Protein AF-A0A1R2BPQ6-F1 (afdb_monomer)

Radius of gyration: 23.02 Å; Cα contacts (8 Å, |Δi|>4): 440; chains: 1; bounding box: 64×43×79 Å

Nearest PDB structures (foldseek):
  7pjh-assembly1_A  TM=8.885E-01  e=4.397E-24  Homo sapiens
  7fju-assembly1_B  TM=7.603E-01  e=2.327E-13  Saccharomyces cerevisiae S288C
  3sbs-assembly1_A  TM=7.171E-01  e=1.074E-13  Saccharomyces cerevisiae S288C
  4i43-assembly1_A  TM=7.001E-01  e=9.786E-13  Saccharomyces cerevisiae S288C

Organism: NCBI:txid5963

Mean predicted aligned error: 7.79 Å

pLDDT: mean 85.91, std 14.71, range [28.2, 98.62]

Foldseek 3Di:
DPPLFAEWEFEAPDDAQKWKDKQPDIDRADPLAGEETSDHFAKIKIWIQDPLGIKIFIDGGDGPYYFYWYQDPVVRDTDGDDPVVVVVCVVVVVVNVVRHHYDDPVSVVLRCLLAVLQDPVLCVQFAFPVRMQAAPSVVVVVVVPDDDDDPPPDRGTRDQDQDQFDDDPPDDPVRRVVCNQALQVSLVVSCVPPHPDLSSLLNLLSVLLSCCPVNVHVVSVVRNLSSLLSVLRHLVCCVPVVVSVLVVLSNVQSSLLPDDLCCLAPPPRHCPRVVVSLLSSLVSLCDPPGDPSSVVSSVVSVVSCCVSNVHDPVNSDPPVPPDDDDDDD

Solvent-accessible surface area (backbone atoms only — not comparable to full-atom values): 18692 Å² total; per-residue (Å²): 134,90,84,69,66,30,20,32,41,40,45,39,78,66,68,67,86,34,42,40,31,50,67,78,45,78,41,75,49,58,88,70,53,31,38,42,29,48,31,73,69,38,81,46,39,42,33,36,52,49,98,61,39,34,36,24,30,74,50,77,48,50,76,67,40,75,49,58,31,36,48,37,84,88,79,70,44,74,39,78,64,56,73,70,64,49,51,55,52,62,76,49,42,78,79,44,56,86,36,36,46,75,54,58,71,72,44,50,62,58,46,47,57,52,40,76,46,50,40,74,68,50,46,66,60,30,52,16,97,79,48,44,44,56,12,55,55,53,56,58,53,64,74,70,58,76,88,88,86,73,90,70,79,72,62,54,69,53,73,80,84,75,76,93,65,56,83,63,94,89,63,51,72,68,55,39,52,54,46,53,66,36,28,35,65,49,52,53,49,50,32,76,75,74,38,97,43,69,56,51,53,48,7,51,40,28,50,19,43,48,37,19,74,76,24,52,17,61,69,26,41,54,50,24,50,52,52,51,50,44,65,32,34,17,57,67,35,49,75,73,42,43,72,55,48,57,59,43,52,59,44,51,44,44,50,62,73,66,54,54,64,65,60,53,67,32,74,87,80,28,45,65,61,58,50,47,31,51,35,50,31,48,60,58,41,66,42,86,87,55,58,69,69,46,40,60,50,37,55,53,42,49,57,48,50,34,62,76,62,73,46,56,79,72,74,56,53,71,70,86,79,54,80,82,82,78,82,82,132

Sequence (329 aa):
MVENRGFTLLLLEFPPKQELGLDNLSLNPGELFKGIKNIPQGLHFLYTSLRLGKTGRFFYTKEHSIIIMKWDTTIETFIYIDQEEESLYKNSIEEFLPLMVEYPNESWALWKELTDYITPKILFKLEPLSGMIPSASKEYDIQSQELESFNCNIPVIHYTPIPKRYFQQGMSAESITLYNYDKTAILRNTIGNGFDTFEELLGEMQFAFVSFLIGENPDSFEQWKNIFVLLCNCEQGVREEHQWFSKYIPVLYAQVKSLPKDLVVDPFLSSSFITSSLKSFISIIDDSSLNKTLQIRGEKLKKLVLKEFNISELDMIDDEEAPSIVYTD

Structure (mmCIF, N/CA/C/O backbone):
data_AF-A0A1R2BPQ6-F1
#
_entry.id   AF-A0A1R2BPQ6-F1
#
loop_
_atom_site.group_PDB
_atom_site.id
_atom_site.type_symbol
_atom_site.label_atom_id
_atom_site.label_alt_id
_atom_site.label_comp_id
_atom_site.label_asym_id
_atom_site.label_entity_id
_atom_site.label_seq_id
_atom_site.pdbx_PDB_ins_code
_atom_site.Cartn_x
_atom_site.Cartn_y
_atom_site.Cartn_z
_atom_site.occupancy
_atom_site.B_iso_or_equiv
_atom_site.auth_seq_id
_atom_site.auth_comp_id
_atom_site.auth_asym_id
_atom_site.auth_atom_id
_atom_site.pdbx_PDB_model_num
ATOM 1 N N . MET A 1 1 ? -29.347 -17.312 7.662 1.00 28.20 1 MET A N 1
ATOM 2 C CA . MET A 1 1 ? -28.378 -17.373 8.773 1.00 28.20 1 MET A CA 1
ATOM 3 C C . MET A 1 1 ? -27.087 -16.788 8.237 1.00 28.20 1 MET A C 1
ATOM 5 O O . MET A 1 1 ? -26.480 -17.421 7.387 1.00 28.20 1 MET A O 1
ATOM 9 N N . VAL A 1 2 ? -26.764 -15.540 8.578 1.00 33.31 2 VAL A N 1
ATOM 10 C CA . VAL A 1 2 ? -25.529 -14.890 8.110 1.00 33.31 2 VAL A CA 1
ATOM 11 C C . VAL A 1 2 ? -24.472 -15.132 9.182 1.00 33.31 2 VAL A C 1
ATOM 13 O O . VAL A 1 2 ? -24.265 -14.308 10.063 1.00 33.31 2 VAL A O 1
ATOM 16 N N . GLU A 1 3 ? -23.871 -16.320 9.166 1.00 40.72 3 GLU A N 1
ATOM 17 C CA . GLU A 1 3 ? -22.634 -16.580 9.902 1.00 40.72 3 GLU A CA 1
ATOM 18 C C . GLU A 1 3 ? -21.472 -16.222 8.984 1.00 40.72 3 GLU A C 1
ATOM 20 O O . GLU A 1 3 ? -20.961 -17.054 8.246 1.00 40.72 3 GLU A O 1
ATOM 25 N N . ASN A 1 4 ? -21.091 -14.950 9.003 1.00 43.91 4 ASN A N 1
ATOM 26 C CA . ASN A 1 4 ? -19.768 -14.532 8.564 1.00 43.91 4 ASN A CA 1
ATOM 27 C C . ASN A 1 4 ? -19.195 -13.695 9.706 1.00 43.91 4 ASN A C 1
ATOM 29 O O . ASN A 1 4 ? -19.253 -12.467 9.698 1.00 43.91 4 ASN A O 1
ATOM 33 N N . ARG A 1 5 ? -18.762 -14.382 10.771 1.00 62.75 5 ARG A N 1
ATOM 34 C CA . ARG A 1 5 ? -18.179 -13.749 11.958 1.00 62.75 5 ARG A CA 1
ATOM 35 C C . ARG A 1 5 ? -16.740 -13.364 11.633 1.00 62.75 5 ARG A C 1
ATOM 37 O O . ARG A 1 5 ? -15.793 -14.052 12.010 1.00 62.75 5 ARG A O 1
ATOM 44 N N . GLY A 1 6 ? -16.601 -12.282 10.873 1.00 75.56 6 GLY A N 1
ATOM 45 C CA . GLY A 1 6 ? -15.314 -11.633 10.678 1.00 75.56 6 GLY A CA 1
ATOM 46 C C . GLY A 1 6 ? -14.687 -11.231 12.016 1.00 75.56 6 GLY A C 1
ATOM 47 O O . GLY A 1 6 ? -15.285 -11.322 13.090 1.00 75.56 6 GLY A O 1
ATOM 48 N N . PHE A 1 7 ? -13.455 -10.771 11.938 1.00 87.81 7 PHE A N 1
ATOM 49 C CA . PHE A 1 7 ? -12.710 -10.218 13.050 1.00 87.81 7 PHE A CA 1
ATOM 50 C C . PHE A 1 7 ? -13.440 -9.009 13.690 1.00 87.81 7 PHE A C 1
ATOM 52 O O . PHE A 1 7 ? -14.149 -8.256 13.012 1.00 87.81 7 PHE A O 1
ATOM 59 N N . THR A 1 8 ? -13.285 -8.830 15.008 1.00 93.19 8 THR A N 1
ATOM 60 C CA . THR A 1 8 ? -13.827 -7.681 15.759 1.00 93.19 8 THR A CA 1
ATOM 61 C C . THR A 1 8 ? -12.706 -6.868 16.401 1.00 93.19 8 THR A C 1
ATOM 63 O O . THR A 1 8 ? -11.905 -7.401 17.172 1.00 93.19 8 THR A O 1
ATOM 66 N N . LEU A 1 9 ? -12.686 -5.567 16.114 1.00 95.00 9 LEU A N 1
ATOM 67 C CA . LEU A 1 9 ? -11.772 -4.585 16.685 1.00 95.00 9 LEU A CA 1
ATOM 68 C C . LEU A 1 9 ? -12.508 -3.752 17.736 1.00 95.00 9 LEU A C 1
ATOM 70 O O . LEU A 1 9 ? -13.334 -2.908 17.387 1.00 95.00 9 LEU A O 1
ATOM 74 N N . LEU A 1 10 ? -12.196 -3.977 19.011 1.00 95.75 10 LEU A N 1
ATOM 75 C CA . LEU A 1 10 ? -12.692 -3.178 20.133 1.00 95.75 10 LEU A CA 1
ATOM 76 C C . LEU A 1 10 ? -11.685 -2.063 20.438 1.00 95.75 10 LEU A C 1
ATOM 78 O O . LEU A 1 10 ? -10.514 -2.333 20.708 1.00 95.75 10 LEU A O 1
ATOM 82 N N . LEU A 1 11 ? -12.153 -0.817 20.394 1.00 96.06 11 LEU A N 1
ATOM 83 C CA . LEU A 1 11 ? -11.340 0.378 20.609 1.00 96.06 11 LEU A CA 1
ATOM 84 C C . LEU A 1 11 ? -11.778 1.064 21.902 1.00 96.06 11 LEU A C 1
ATOM 86 O O . LEU A 1 11 ? -12.883 1.603 22.003 1.00 96.06 11 LEU A O 1
ATOM 90 N N . LEU A 1 12 ? -10.909 1.015 22.906 1.00 94.94 12 LEU A N 1
ATOM 91 C CA . LEU A 1 12 ? -11.154 1.556 24.235 1.00 94.94 12 LEU A CA 1
ATOM 92 C C . LEU A 1 12 ? -10.616 2.981 24.341 1.00 94.94 12 LEU A C 1
ATOM 94 O O . LEU A 1 12 ? -9.529 3.281 23.853 1.00 94.94 12 LEU A O 1
ATOM 98 N N . GLU A 1 13 ? -11.380 3.834 25.022 1.00 93.31 13 GLU A N 1
ATOM 99 C CA . GLU A 1 13 ? -10.974 5.197 25.400 1.00 93.31 13 GLU A CA 1
ATOM 100 C C . GLU A 1 13 ? -10.576 6.105 24.220 1.00 93.31 13 GLU A C 1
ATOM 102 O O . GLU A 1 13 ? -9.880 7.100 24.408 1.00 93.31 13 GLU A O 1
ATOM 107 N N . PHE A 1 14 ? -11.057 5.806 23.005 1.00 92.06 14 PHE A N 1
ATOM 108 C CA . PHE A 1 14 ? -10.815 6.669 21.852 1.00 92.06 14 PHE A CA 1
ATOM 109 C C . PHE A 1 14 ? -11.451 8.055 22.071 1.00 92.06 14 PHE A C 1
ATOM 111 O O . PHE A 1 14 ? -12.647 8.139 22.379 1.00 92.06 14 PHE A O 1
ATOM 118 N N . PRO A 1 15 ? -10.682 9.148 21.936 1.00 88.56 15 PRO A N 1
ATOM 119 C CA . PRO A 1 15 ? -11.174 10.499 22.171 1.00 88.56 15 PRO A CA 1
ATOM 120 C C . PRO A 1 15 ? -12.279 10.904 21.178 1.00 88.56 15 PRO A C 1
ATOM 122 O O . PRO A 1 15 ? -12.200 10.604 19.985 1.00 88.56 15 PRO A O 1
ATOM 125 N N . PRO A 1 16 ? -13.304 11.648 21.634 1.00 83.38 16 PRO A N 1
ATOM 126 C CA . PRO A 1 16 ? -14.367 12.122 20.758 1.00 83.38 16 PRO A CA 1
ATOM 127 C C . PRO A 1 16 ? -13.860 13.199 19.789 1.00 83.38 16 PRO A C 1
ATOM 129 O O . PRO A 1 16 ? -12.909 13.926 20.082 1.00 83.38 16 PRO A O 1
ATOM 132 N N . LYS A 1 17 ? -14.578 13.374 18.669 1.00 82.56 17 LYS A N 1
ATOM 133 C CA . LYS A 1 17 ? -14.302 14.395 17.633 1.00 82.56 17 LYS A CA 1
ATOM 134 C C . LYS A 1 17 ? -12.953 14.229 16.919 1.00 82.56 17 LYS A C 1
ATOM 136 O O . LYS A 1 17 ? -12.426 15.206 16.392 1.00 82.56 17 LYS A O 1
ATOM 141 N N . GLN A 1 18 ? -12.408 13.019 16.908 1.00 87.81 18 GLN A N 1
ATOM 142 C CA . GLN A 1 18 ? -11.272 12.653 16.070 1.00 87.81 18 GLN A CA 1
ATOM 143 C C . GLN A 1 18 ? -11.741 11.743 14.939 1.00 87.81 18 GLN A C 1
ATOM 145 O O . GLN A 1 18 ? -12.667 10.952 15.123 1.00 87.81 18 GLN A O 1
ATOM 150 N N . GLU A 1 19 ? -11.119 11.874 13.771 1.00 92.69 19 GLU A N 1
ATOM 151 C CA . GLU A 1 19 ? -11.348 10.939 12.675 1.00 92.69 19 GLU A CA 1
ATOM 152 C C . GLU A 1 19 ? -10.695 9.605 13.030 1.00 92.69 19 GLU A C 1
ATOM 154 O O . GLU A 1 19 ? -9.536 9.568 13.434 1.00 92.69 19 GLU A O 1
ATOM 159 N N . LEU A 1 20 ? -11.425 8.514 12.842 1.00 94.69 20 LEU A N 1
ATOM 160 C CA . LEU A 1 20 ? -10.900 7.162 12.938 1.00 94.69 20 LEU A CA 1
ATOM 161 C C . LEU A 1 20 ? -11.070 6.495 11.585 1.00 94.69 20 LEU A C 1
ATOM 163 O O . LEU A 1 20 ? -12.172 6.494 11.041 1.00 94.69 20 LEU A O 1
ATOM 167 N N . GLY A 1 21 ? -10.022 5.863 11.084 1.00 95.12 21 GLY A N 1
ATOM 168 C CA . GLY A 1 21 ? -10.109 5.104 9.855 1.00 95.12 21 GLY A CA 1
ATOM 169 C C . GLY A 1 21 ? -9.567 3.692 9.963 1.00 95.12 21 GLY A C 1
ATOM 170 O O . GLY A 1 21 ? -8.687 3.394 10.767 1.00 95.12 21 GLY A O 1
ATOM 171 N N . LEU A 1 22 ? -10.133 2.817 9.144 1.00 95.50 22 LEU A N 1
ATOM 172 C CA . LEU A 1 22 ? -9.691 1.446 8.950 1.00 95.50 22 LEU A CA 1
ATOM 173 C C . LEU A 1 22 ? -9.724 1.150 7.451 1.00 95.50 22 LEU A C 1
ATOM 175 O O . LEU A 1 22 ? -10.796 1.083 6.851 1.00 95.50 22 LEU A O 1
ATOM 179 N N . ASP A 1 23 ? -8.558 0.961 6.845 1.00 95.56 23 ASP A N 1
ATOM 180 C CA . ASP A 1 23 ? -8.402 0.785 5.399 1.00 95.56 23 ASP A CA 1
ATOM 181 C C . ASP A 1 23 ? -8.991 1.978 4.619 1.00 95.56 23 ASP A C 1
ATOM 183 O O . ASP A 1 23 ? -8.563 3.112 4.789 1.00 95.56 23 ASP A O 1
ATOM 18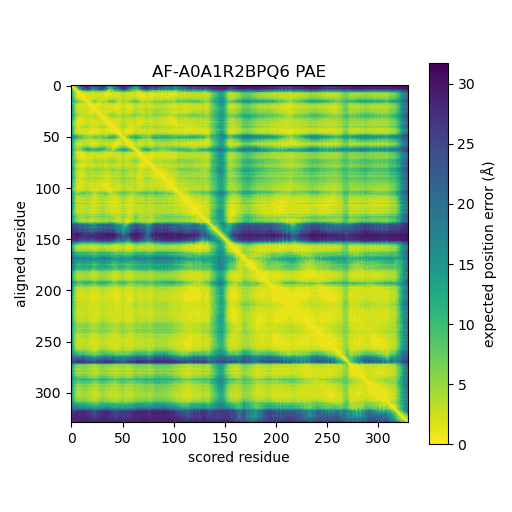7 N N . ASN A 1 24 ? -10.002 1.739 3.777 1.00 91.19 24 ASN A N 1
ATOM 188 C CA . ASN A 1 24 ? -10.727 2.774 3.036 1.00 91.19 24 ASN A CA 1
ATOM 189 C C . ASN A 1 24 ? -11.935 3.343 3.811 1.00 91.19 24 ASN A C 1
ATOM 191 O O . ASN A 1 24 ? -12.651 4.199 3.293 1.00 91.19 24 ASN A O 1
ATOM 195 N N . LEU A 1 25 ? -12.232 2.831 5.011 1.00 92.81 25 LEU A N 1
ATOM 196 C CA . LEU A 1 25 ? -13.315 3.330 5.856 1.00 92.81 25 LEU A CA 1
ATOM 197 C C . LEU A 1 25 ? -12.806 4.504 6.695 1.00 92.81 25 LEU A C 1
ATOM 199 O O . LEU A 1 25 ? -11.886 4.326 7.481 1.00 92.81 25 LEU A O 1
ATOM 203 N N . SER A 1 26 ? -13.458 5.661 6.590 1.00 93.25 26 SER A N 1
ATOM 204 C CA . SER A 1 26 ? -13.250 6.813 7.474 1.00 93.25 26 SER A CA 1
ATOM 205 C C . SER A 1 26 ? -14.526 7.095 8.267 1.00 93.25 26 SER A C 1
ATOM 207 O O . SER A 1 26 ? -15.634 7.096 7.722 1.00 93.25 26 SER A O 1
ATOM 209 N N . LEU A 1 27 ? -14.374 7.289 9.574 1.00 93.38 27 LEU A N 1
ATOM 210 C CA . LEU A 1 27 ? -15.439 7.500 10.543 1.00 93.38 27 LEU A CA 1
ATOM 211 C C . LEU A 1 27 ? -15.159 8.761 11.361 1.00 93.38 27 LEU A C 1
ATOM 213 O O . LEU A 1 27 ? -14.016 9.092 11.662 1.00 93.38 27 LEU A O 1
ATOM 217 N N . ASN A 1 28 ? -16.234 9.407 11.815 1.00 92.12 28 ASN A N 1
ATOM 218 C CA . ASN A 1 28 ? -16.201 10.410 12.880 1.00 92.12 28 ASN A CA 1
ATOM 219 C C . ASN A 1 28 ? -16.971 9.844 14.081 1.00 92.12 28 ASN A C 1
ATOM 221 O O . ASN A 1 28 ? -18.185 10.059 14.179 1.00 92.12 28 ASN A O 1
ATOM 225 N N . PRO A 1 29 ? -16.321 9.043 14.946 1.00 90.19 29 PRO A N 1
ATOM 226 C CA . PRO A 1 29 ? -17.007 8.319 16.003 1.00 90.19 29 PRO A CA 1
ATOM 227 C C . PRO A 1 29 ? -17.696 9.244 17.012 1.00 90.19 29 PRO A C 1
ATOM 229 O O . PRO A 1 29 ? -17.136 10.247 17.458 1.00 90.19 29 PRO A O 1
ATOM 232 N N . GLY A 1 30 ? -18.922 8.879 17.396 1.00 88.94 30 GLY A N 1
ATOM 233 C CA . GLY A 1 30 ? -19.620 9.488 18.530 1.00 88.94 30 GLY A CA 1
ATOM 234 C C . GLY A 1 30 ? -19.151 8.914 19.872 1.00 88.94 30 GLY A C 1
ATOM 235 O O . GLY A 1 30 ? -18.461 7.903 19.916 1.00 88.94 30 GLY A O 1
ATOM 236 N N . GLU A 1 31 ? -19.587 9.511 20.983 1.00 89.38 31 GLU A N 1
ATOM 237 C CA . GLU A 1 31 ? -19.151 9.136 22.346 1.00 89.38 31 GLU A CA 1
ATOM 238 C C . GLU A 1 31 ? -19.455 7.678 22.733 1.00 89.38 31 GLU A C 1
ATOM 240 O O . GLU A 1 31 ? -18.777 7.093 23.575 1.00 89.38 31 GLU A O 1
ATOM 245 N N . LEU A 1 32 ? -20.480 7.084 22.116 1.00 91.81 32 LEU A N 1
ATOM 246 C CA . LEU A 1 32 ? -20.893 5.706 22.378 1.00 91.81 32 LEU A CA 1
ATOM 247 C C . LEU A 1 32 ? -20.167 4.675 21.511 1.00 91.81 32 LEU A C 1
ATOM 249 O O . LEU A 1 32 ? -20.357 3.486 21.735 1.00 91.81 32 LEU A O 1
ATOM 253 N N . PHE A 1 33 ? -19.370 5.094 20.527 1.00 93.81 33 PHE A N 1
ATOM 254 C CA . PHE A 1 33 ? -18.685 4.175 19.624 1.00 93.81 33 PHE A CA 1
ATOM 255 C C . PHE A 1 33 ? -17.669 3.302 20.370 1.00 93.81 33 PHE A C 1
ATOM 257 O O . PHE A 1 33 ? -16.923 3.787 21.222 1.00 93.81 33 PHE A O 1
ATOM 264 N N . LYS A 1 34 ? -17.631 2.010 20.027 1.00 95.00 34 LYS A N 1
ATOM 265 C CA . LYS A 1 34 ? -16.722 1.028 20.643 1.00 95.00 34 LYS A CA 1
ATOM 266 C C . LYS A 1 34 ? -15.871 0.239 19.655 1.00 95.00 34 LYS A C 1
ATOM 268 O O . LYS A 1 34 ? -15.060 -0.567 20.090 1.00 95.00 34 LYS A O 1
ATOM 273 N N . GLY A 1 35 ? -15.999 0.461 18.350 1.00 95.31 35 GLY A N 1
ATOM 274 C CA . GLY A 1 35 ? -15.122 -0.188 17.378 1.00 95.31 35 GLY A CA 1
ATOM 275 C C . GLY A 1 35 ? -15.823 -0.688 16.125 1.00 95.31 35 GLY A C 1
ATOM 276 O O . GLY A 1 35 ? -16.900 -0.214 15.757 1.00 95.31 35 GLY A O 1
ATOM 277 N N . ILE A 1 36 ? -15.180 -1.640 15.454 1.00 95.38 36 ILE A N 1
ATOM 278 C CA . ILE A 1 36 ? -15.571 -2.125 14.129 1.00 95.38 36 ILE A CA 1
ATOM 279 C C . ILE A 1 36 ? -15.660 -3.654 14.168 1.00 95.38 36 ILE A C 1
ATOM 281 O O . ILE A 1 36 ? -14.774 -4.322 14.699 1.00 95.38 36 ILE A O 1
ATOM 285 N N . LYS A 1 37 ? -16.729 -4.218 13.604 1.00 93.75 37 LYS A N 1
ATOM 286 C CA . LYS A 1 37 ? -16.999 -5.665 13.587 1.00 93.75 37 LYS A CA 1
ATOM 287 C C . LYS A 1 37 ? -17.158 -6.205 12.170 1.00 93.75 37 LYS A C 1
ATOM 289 O O . LYS A 1 37 ? -17.374 -5.445 11.226 1.00 93.75 37 LYS A O 1
ATOM 294 N N . ASN A 1 38 ? -17.111 -7.532 12.052 1.00 91.19 38 ASN A N 1
ATOM 295 C CA . ASN A 1 38 ? -17.215 -8.269 10.788 1.00 91.19 38 ASN A CA 1
ATOM 296 C C . ASN A 1 38 ? -16.114 -7.896 9.781 1.00 91.19 38 ASN A C 1
ATOM 298 O O . ASN A 1 38 ? -16.332 -7.908 8.572 1.00 91.19 38 ASN A O 1
ATOM 302 N N . ILE A 1 39 ? -14.925 -7.567 10.283 1.00 92.31 39 ILE A N 1
ATOM 303 C CA . ILE A 1 39 ? -13.767 -7.222 9.463 1.00 92.31 39 ILE A CA 1
ATOM 304 C C . ILE A 1 39 ? -13.233 -8.514 8.814 1.00 92.31 39 ILE A C 1
ATOM 306 O O . ILE A 1 39 ? -13.089 -9.528 9.506 1.00 92.31 39 ILE A O 1
ATOM 310 N N . PRO A 1 40 ? -12.955 -8.533 7.503 1.00 91.62 40 PRO A N 1
ATOM 311 C CA . PRO A 1 40 ? -12.385 -9.705 6.840 1.00 91.62 40 PRO A CA 1
ATOM 312 C C . PRO A 1 40 ? -11.039 -10.147 7.430 1.00 91.62 40 PRO A C 1
ATOM 314 O O . PRO A 1 40 ? -10.370 -9.407 8.143 1.00 91.62 40 PRO A O 1
ATOM 317 N N . GLN A 1 41 ? -10.632 -11.382 7.143 1.00 90.31 41 GLN A N 1
ATOM 318 C CA . GLN A 1 41 ? -9.299 -11.850 7.512 1.00 90.31 41 GLN A CA 1
ATOM 319 C C . GLN A 1 41 ? -8.244 -11.244 6.576 1.00 90.31 41 GLN A C 1
ATOM 321 O O . GLN A 1 41 ? -8.351 -11.387 5.357 1.00 90.31 41 GLN A O 1
ATOM 326 N N . GLY A 1 42 ? -7.174 -10.681 7.137 1.00 91.31 42 GLY A N 1
ATOM 327 C CA . GLY A 1 42 ? -6.012 -10.234 6.378 1.00 91.31 42 GLY A CA 1
ATOM 328 C C . GLY A 1 42 ? -5.249 -9.103 7.051 1.00 91.31 42 GLY A C 1
ATOM 329 O O . GLY A 1 42 ? -5.317 -8.915 8.264 1.00 91.31 42 GLY A O 1
ATOM 330 N N . LEU A 1 43 ? -4.478 -8.379 6.248 1.00 94.94 43 LEU A N 1
ATOM 331 C CA . LEU A 1 43 ? -3.834 -7.141 6.662 1.00 94.94 43 LEU A CA 1
ATOM 332 C C . LEU A 1 43 ? -4.871 -6.018 6.707 1.00 94.94 43 LEU A C 1
ATOM 334 O O . LEU A 1 43 ? -5.681 -5.914 5.791 1.00 94.94 43 LEU A O 1
ATOM 338 N N . HIS A 1 44 ? -4.786 -5.150 7.708 1.00 95.62 44 HIS A N 1
ATOM 339 C CA . HIS A 1 44 ? -5.558 -3.914 7.795 1.00 95.62 44 HIS A CA 1
ATOM 340 C C . HIS A 1 44 ? -4.679 -2.753 8.255 1.00 95.62 44 HIS A C 1
ATOM 342 O O . HIS A 1 44 ? -3.636 -2.970 8.881 1.00 95.62 44 HIS A O 1
ATOM 348 N N . PHE A 1 45 ? -5.110 -1.527 7.964 1.00 96.06 45 PHE A N 1
ATOM 349 C CA . PHE A 1 45 ? -4.445 -0.299 8.390 1.00 96.06 45 PHE A CA 1
ATOM 350 C C . PHE A 1 45 ? -5.397 0.567 9.216 1.00 96.06 45 PHE A C 1
ATOM 352 O O . PHE A 1 45 ? -6.341 1.151 8.687 1.00 96.06 45 PHE A O 1
ATOM 359 N N . LEU A 1 46 ? -5.153 0.633 10.525 1.00 95.44 46 LEU A N 1
ATOM 360 C CA . LEU A 1 46 ? -5.877 1.500 11.456 1.00 95.44 46 LEU A CA 1
ATOM 361 C C . LEU A 1 46 ? -5.172 2.850 11.504 1.00 95.44 46 LEU A C 1
ATOM 363 O O . LEU A 1 46 ? -3.966 2.892 11.736 1.00 95.44 46 LEU A O 1
ATOM 367 N N . TYR A 1 47 ? -5.910 3.941 11.341 1.00 94.31 47 TYR A N 1
ATOM 368 C CA . TYR A 1 47 ? -5.356 5.287 11.413 1.00 94.31 47 TYR A CA 1
ATOM 369 C C . TYR A 1 47 ? -6.292 6.262 12.122 1.00 94.31 47 TYR A C 1
ATOM 371 O O . TYR A 1 47 ? -7.483 6.011 12.301 1.00 94.31 47 TYR A O 1
ATOM 379 N N . THR A 1 48 ? -5.733 7.386 12.551 1.00 92.75 48 THR A N 1
ATOM 380 C CA . THR A 1 48 ? -6.469 8.500 13.151 1.00 92.75 48 THR A CA 1
ATOM 381 C C . THR A 1 48 ? -5.860 9.820 12.704 1.00 92.75 48 THR A C 1
ATOM 383 O O . THR A 1 48 ? -4.638 9.926 12.548 1.00 92.75 48 THR A O 1
ATOM 386 N N . SER A 1 49 ? -6.715 10.819 12.493 1.00 88.12 49 SER A N 1
ATOM 387 C CA . SER A 1 49 ? -6.298 12.188 12.187 1.00 88.12 49 SER A CA 1
ATOM 388 C C . SER A 1 49 ? -6.283 13.007 13.472 1.00 88.12 49 SER A C 1
ATOM 390 O O . SER A 1 49 ? -7.328 13.326 14.045 1.00 88.12 49 SER A O 1
ATOM 392 N N . LEU A 1 50 ? -5.080 13.353 13.926 1.00 77.69 50 LEU A N 1
ATOM 393 C CA . LEU A 1 50 ? -4.843 14.179 15.106 1.00 77.69 50 LEU A CA 1
ATOM 394 C C . LEU A 1 50 ? -4.583 15.630 14.700 1.00 77.69 50 LEU A C 1
ATOM 396 O O . LEU A 1 50 ? -4.436 15.959 13.523 1.00 77.69 50 LEU A O 1
ATOM 400 N N . ARG A 1 51 ? -4.480 16.521 15.693 1.00 70.50 51 ARG A N 1
ATOM 401 C CA . ARG A 1 51 ? -4.174 17.943 15.448 1.00 70.50 51 ARG A CA 1
ATOM 402 C C . ARG A 1 51 ? -2.860 18.145 14.695 1.00 70.50 51 ARG A C 1
ATOM 404 O O . ARG A 1 51 ? -2.773 19.061 13.889 1.00 70.50 51 ARG A O 1
ATOM 411 N N . LEU A 1 52 ? -1.869 17.303 14.979 1.00 68.94 52 LEU A N 1
ATOM 412 C CA . LEU A 1 52 ? -0.520 17.384 14.415 1.00 68.94 52 LEU A CA 1
ATOM 413 C C . LEU A 1 52 ? -0.332 16.465 13.200 1.00 68.94 52 LEU A C 1
ATOM 415 O O . LEU A 1 52 ? 0.797 16.216 12.791 1.00 68.94 52 LEU A O 1
ATOM 419 N N . GLY A 1 53 ? -1.418 15.938 12.630 1.00 79.94 53 GLY A N 1
ATOM 420 C CA . GLY A 1 53 ? -1.408 15.062 11.459 1.00 79.94 53 GLY A CA 1
ATOM 421 C C . GLY A 1 53 ? -1.891 13.645 11.733 1.00 79.94 53 GLY A C 1
ATOM 422 O O . GLY A 1 53 ? -2.377 13.321 12.819 1.00 79.94 53 GLY A O 1
ATOM 423 N N . LYS A 1 54 ? -1.780 12.794 10.715 1.00 87.31 54 LYS A N 1
ATOM 424 C CA . LYS A 1 54 ? -2.232 11.408 10.781 1.00 87.31 54 LYS A CA 1
ATOM 425 C C . LYS A 1 54 ? -1.204 10.514 11.456 1.00 87.31 54 LYS A C 1
ATOM 427 O O . LYS A 1 54 ? 0.006 10.719 11.394 1.00 87.31 54 LYS A O 1
ATOM 432 N N . THR A 1 55 ? -1.708 9.486 12.116 1.00 88.44 55 THR A N 1
ATOM 433 C CA . THR A 1 55 ? -0.897 8.363 12.573 1.00 88.44 55 THR A CA 1
ATOM 434 C C . THR A 1 55 ? -1.645 7.081 12.288 1.00 88.44 55 THR A C 1
ATOM 436 O O . THR A 1 55 ? -2.865 7.026 12.448 1.00 88.44 55 THR A O 1
ATOM 439 N N . GLY A 1 56 ? -0.919 6.051 11.874 1.00 91.62 56 GLY A N 1
ATOM 440 C CA . GLY A 1 56 ? -1.507 4.756 11.587 1.00 91.62 56 GLY A CA 1
ATOM 441 C C . GLY A 1 56 ? -0.630 3.585 11.990 1.00 91.62 56 GLY A C 1
ATOM 442 O O . GLY A 1 56 ? 0.506 3.750 12.432 1.00 91.62 56 GLY A O 1
ATOM 443 N N . ARG A 1 57 ? -1.201 2.395 11.865 1.00 92.56 57 ARG A N 1
ATOM 444 C CA . ARG A 1 57 ? -0.586 1.112 12.182 1.00 92.56 57 ARG A CA 1
ATOM 445 C C . ARG A 1 57 ? -1.166 0.040 11.277 1.00 92.56 57 ARG A C 1
ATOM 447 O O . ARG A 1 57 ? -2.383 -0.043 11.101 1.00 92.56 57 ARG A O 1
ATOM 454 N N . PHE A 1 58 ? -0.300 -0.848 10.813 1.00 94.94 58 PHE A N 1
ATOM 455 C CA . PHE A 1 58 ? -0.726 -2.099 10.213 1.00 94.94 58 PHE A CA 1
ATOM 456 C C . PHE A 1 58 ? -0.932 -3.181 11.268 1.00 94.94 58 PHE A C 1
ATOM 458 O O . PHE A 1 58 ? -0.230 -3.254 12.272 1.00 94.94 58 PHE A O 1
ATOM 465 N N . PHE A 1 59 ? -1.889 -4.065 11.033 1.00 91.44 59 PHE A N 1
ATOM 466 C CA . PHE A 1 59 ? -2.046 -5.266 11.839 1.00 91.44 59 PHE A CA 1
ATOM 467 C C . PHE A 1 59 ? -2.684 -6.376 11.011 1.00 91.44 59 PHE A C 1
ATOM 469 O O . PHE A 1 59 ? -3.385 -6.125 10.031 1.00 91.44 59 PHE A O 1
ATOM 476 N N . TYR A 1 60 ? -2.422 -7.618 11.408 1.00 89.88 60 TYR A N 1
ATOM 477 C CA . TYR A 1 60 ? -3.016 -8.795 10.789 1.00 89.88 60 TYR A CA 1
ATOM 478 C C . TYR A 1 60 ? -4.143 -9.349 11.639 1.00 89.88 60 TYR A C 1
ATOM 480 O O . TYR A 1 60 ? -4.008 -9.521 12.851 1.00 89.88 60 TYR A O 1
ATOM 488 N N . THR A 1 61 ? -5.226 -9.715 10.972 1.00 85.19 61 THR A N 1
ATOM 489 C CA . THR A 1 61 ? -6.383 -10.357 11.576 1.00 85.19 61 THR A CA 1
ATOM 490 C C . THR A 1 61 ? -6.391 -11.840 11.221 1.00 85.19 61 THR A C 1
ATOM 492 O O . THR A 1 61 ? -5.947 -12.268 10.150 1.00 85.19 61 THR A O 1
ATOM 495 N N . LYS A 1 62 ? -6.869 -12.660 12.157 1.00 79.12 62 LYS A N 1
ATOM 496 C CA . LYS A 1 62 ? -7.195 -14.070 11.924 1.00 79.12 62 LYS A CA 1
ATOM 497 C C . LYS A 1 62 ? -8.714 -14.213 11.981 1.00 79.12 62 LYS A C 1
ATOM 499 O O . LYS A 1 62 ? -9.386 -13.397 12.610 1.00 79.12 62 LYS A O 1
ATOM 504 N N . GLU A 1 63 ? -9.268 -15.230 11.326 1.00 72.56 63 GLU A N 1
ATOM 505 C CA . GLU A 1 63 ? -10.708 -15.481 11.437 1.00 72.56 63 GLU A CA 1
ATOM 506 C C . GLU A 1 63 ? -11.120 -15.654 12.902 1.00 72.56 63 GLU A C 1
ATOM 508 O O . GLU A 1 63 ? -10.395 -16.260 13.695 1.00 72.56 63 GLU A O 1
ATOM 513 N N . HIS A 1 64 ? -12.299 -15.132 13.243 1.00 72.06 64 HIS A N 1
ATOM 514 C CA . HIS A 1 64 ? -12.907 -15.250 14.568 1.00 72.06 64 HIS A CA 1
ATOM 515 C C . HIS A 1 64 ? -12.082 -14.666 15.734 1.00 72.06 64 HIS A C 1
ATOM 517 O O . HIS A 1 64 ? -12.374 -14.972 16.891 1.00 72.06 64 HIS A O 1
ATOM 523 N N . SER A 1 65 ? -11.064 -13.828 15.482 1.00 84.12 65 SER A N 1
ATOM 524 C CA . SER A 1 65 ? -10.327 -13.165 16.563 1.00 84.12 65 SER A CA 1
ATOM 525 C C . SER A 1 65 ? -11.019 -11.884 17.047 1.00 84.12 65 SER A C 1
ATOM 527 O O . SER A 1 65 ? -11.778 -11.238 16.324 1.00 84.12 65 SER A O 1
ATOM 529 N N . ILE A 1 66 ? -10.724 -11.505 18.288 1.00 90.12 66 ILE A N 1
ATOM 530 C CA . ILE A 1 66 ? -11.049 -10.198 18.865 1.00 90.12 66 ILE A CA 1
ATOM 531 C C . ILE A 1 66 ? -9.710 -9.558 19.218 1.00 90.12 66 ILE A C 1
ATOM 533 O O . ILE A 1 66 ? -8.911 -10.191 19.908 1.00 90.12 66 ILE A O 1
ATOM 537 N N . ILE A 1 67 ? -9.464 -8.346 18.729 1.00 91.62 67 ILE A N 1
ATOM 538 C CA . ILE A 1 67 ? -8.302 -7.533 19.094 1.00 91.62 67 ILE A CA 1
ATOM 539 C C . ILE A 1 67 ? -8.864 -6.332 19.814 1.00 91.62 67 ILE A C 1
ATOM 541 O O . ILE A 1 67 ? -9.838 -5.708 19.383 1.00 91.62 67 ILE A O 1
ATOM 545 N N . ILE A 1 68 ? -8.225 -6.041 20.929 1.00 94.19 68 ILE A N 1
ATOM 546 C CA . ILE A 1 68 ? -8.622 -4.982 21.823 1.00 94.19 68 ILE A CA 1
ATOM 547 C C . ILE A 1 68 ? -7.444 -4.038 21.892 1.00 94.19 68 ILE A C 1
ATOM 549 O O . ILE A 1 68 ? -6.326 -4.446 22.216 1.00 94.19 68 ILE A O 1
ATOM 553 N N . MET A 1 69 ? -7.697 -2.790 21.529 1.00 94.44 69 MET A N 1
ATOM 554 C CA . MET A 1 69 ? -6.706 -1.740 21.642 1.00 94.44 69 MET A CA 1
ATOM 555 C C . MET A 1 69 ? -7.254 -0.627 22.512 1.00 94.44 69 MET A C 1
ATOM 557 O O . MET A 1 69 ? -8.428 -0.263 22.420 1.00 94.44 69 MET A O 1
ATOM 561 N N . LYS A 1 70 ? -6.381 -0.077 23.342 1.00 94.62 70 LYS A N 1
ATOM 562 C CA . LYS A 1 70 ? -6.680 1.057 24.202 1.00 94.62 70 LYS A CA 1
ATOM 563 C C . LYS A 1 70 ? -5.933 2.280 23.704 1.00 94.62 70 LYS A C 1
ATOM 565 O O . LYS A 1 70 ? -4.782 2.180 23.281 1.00 94.62 70 LYS A O 1
ATOM 570 N N . TRP A 1 71 ? -6.615 3.417 23.703 1.00 92.94 71 TRP A N 1
ATOM 571 C CA . TRP A 1 71 ? -6.002 4.690 23.367 1.00 92.94 71 TRP A CA 1
ATOM 572 C C . TRP A 1 71 ? -5.037 5.128 24.471 1.00 92.94 71 TRP A C 1
ATOM 574 O O . TRP A 1 71 ? -5.420 5.215 25.637 1.00 92.94 71 TRP A O 1
ATOM 584 N N . ASP A 1 72 ? -3.798 5.432 24.099 1.00 88.50 72 ASP A N 1
ATOM 585 C CA . ASP A 1 72 ? -2.818 6.064 24.975 1.00 88.50 72 ASP A CA 1
ATOM 586 C C . ASP A 1 72 ? -2.759 7.563 24.662 1.00 88.50 72 ASP A C 1
ATOM 588 O O . ASP A 1 72 ? -2.350 7.983 23.577 1.00 88.50 72 ASP A O 1
ATOM 592 N N . THR A 1 73 ? -3.170 8.390 25.625 1.00 86.25 73 THR A N 1
ATOM 593 C CA . THR A 1 73 ? -3.195 9.853 25.484 1.00 86.25 73 THR A CA 1
ATOM 594 C C . THR A 1 73 ? -1.812 10.495 25.438 1.00 86.25 73 THR A C 1
ATOM 596 O O . THR A 1 73 ? -1.699 11.635 25.006 1.00 86.25 73 THR A O 1
ATOM 599 N N . THR A 1 74 ? -0.774 9.804 25.911 1.00 83.25 74 THR A N 1
ATOM 600 C CA . THR A 1 74 ? 0.596 10.331 25.996 1.00 83.25 74 THR A CA 1
ATOM 601 C C . THR A 1 74 ? 1.274 10.301 24.635 1.00 83.25 74 THR A C 1
ATOM 603 O O . THR A 1 74 ? 1.936 11.257 24.248 1.00 83.25 74 THR A O 1
ATOM 606 N N . ILE A 1 75 ? 1.102 9.192 23.913 1.00 78.81 75 ILE A N 1
ATOM 607 C CA . ILE A 1 75 ? 1.702 8.969 22.589 1.00 78.81 75 ILE A CA 1
ATOM 608 C C . ILE A 1 75 ? 0.697 9.133 21.441 1.00 78.81 75 ILE A C 1
ATOM 610 O O . ILE A 1 75 ? 1.066 8.993 20.275 1.00 78.81 75 ILE A O 1
ATOM 614 N N . GLU A 1 76 ? -0.559 9.441 21.775 1.00 82.62 76 GLU A N 1
ATOM 615 C CA . GLU A 1 76 ? -1.679 9.635 20.852 1.00 82.62 76 GLU A CA 1
ATOM 616 C C . GLU A 1 76 ? -1.800 8.490 19.835 1.00 82.62 76 GLU A C 1
ATOM 618 O O . GLU A 1 76 ? -1.784 8.697 18.618 1.00 82.62 76 GLU A O 1
ATOM 623 N N . THR A 1 77 ? -1.872 7.256 20.337 1.00 84.75 77 THR A N 1
ATOM 624 C CA . THR A 1 77 ? -2.010 6.063 19.495 1.00 84.75 77 THR A CA 1
ATOM 625 C C . THR A 1 77 ? -2.731 4.928 20.213 1.00 84.75 77 THR A C 1
ATOM 627 O O . THR A 1 77 ? -2.966 4.973 21.419 1.00 84.75 77 THR A O 1
ATOM 630 N N . PHE A 1 78 ? -3.054 3.877 19.466 1.00 89.75 78 PHE A N 1
ATOM 631 C CA . PHE A 1 78 ? -3.614 2.645 20.001 1.00 89.75 78 PHE A CA 1
ATOM 632 C C . PHE A 1 78 ? -2.516 1.658 20.409 1.00 89.75 78 PHE A C 1
ATOM 634 O O . PHE A 1 78 ? -1.647 1.284 19.612 1.00 89.75 78 PHE A O 1
ATOM 641 N N . ILE A 1 79 ? -2.598 1.176 21.645 1.00 90.06 79 ILE A N 1
ATOM 642 C CA . ILE A 1 79 ? -1.722 0.137 22.188 1.00 90.06 79 ILE A CA 1
ATOM 643 C C . ILE A 1 79 ? -2.513 -1.133 22.487 1.00 90.06 79 ILE A C 1
ATOM 645 O O . ILE A 1 79 ? -3.707 -1.089 22.791 1.00 90.06 79 ILE A O 1
ATOM 649 N N . TYR A 1 80 ? -1.838 -2.276 22.384 1.00 91.00 80 TYR A N 1
ATOM 650 C CA . TYR A 1 80 ? -2.386 -3.536 22.868 1.00 91.00 80 TYR A CA 1
ATOM 651 C C . TYR A 1 80 ? -2.442 -3.509 24.396 1.00 91.00 80 TYR A C 1
ATOM 653 O O . TYR A 1 80 ? -1.514 -3.019 25.042 1.00 91.00 80 TYR A O 1
ATOM 661 N N . ILE A 1 81 ? -3.526 -4.039 24.951 1.00 92.75 81 ILE A N 1
ATOM 662 C CA . ILE A 1 81 ? -3.682 -4.238 26.395 1.00 92.75 81 ILE A CA 1
ATOM 663 C C . ILE A 1 81 ? -3.066 -5.573 26.829 1.00 92.75 81 ILE A C 1
ATOM 665 O O . ILE A 1 81 ? -2.766 -6.430 25.993 1.00 92.75 81 ILE A O 1
ATOM 669 N N . ASP A 1 82 ? -2.852 -5.747 28.132 1.00 93.38 82 ASP A N 1
ATOM 670 C CA . ASP A 1 82 ? -2.349 -7.010 28.670 1.00 93.38 82 ASP A CA 1
ATOM 671 C C . ASP A 1 82 ? -3.393 -8.141 28.589 1.00 93.38 82 ASP A C 1
ATOM 673 O O . ASP A 1 82 ? -4.586 -7.920 28.375 1.00 93.38 82 ASP A O 1
ATOM 677 N N . GLN A 1 83 ? -2.930 -9.383 28.750 1.00 91.38 83 GLN A N 1
ATOM 678 C CA . GLN A 1 83 ? -3.758 -10.579 28.558 1.00 91.38 83 GLN A CA 1
ATOM 679 C C . GLN A 1 83 ? -4.878 -10.734 29.596 1.00 91.38 83 GLN A C 1
ATOM 681 O O . GLN A 1 83 ? -5.907 -11.353 29.295 1.00 91.38 83 GLN A O 1
ATOM 686 N N . GLU A 1 84 ? -4.687 -10.226 30.816 1.00 91.88 84 GLU A N 1
ATOM 687 C CA . GLU A 1 84 ? -5.694 -10.322 31.873 1.00 91.88 84 GLU A CA 1
ATOM 688 C C . GLU A 1 84 ? -6.854 -9.374 31.560 1.00 91.88 84 GLU A C 1
ATOM 690 O O . GLU A 1 84 ? -8.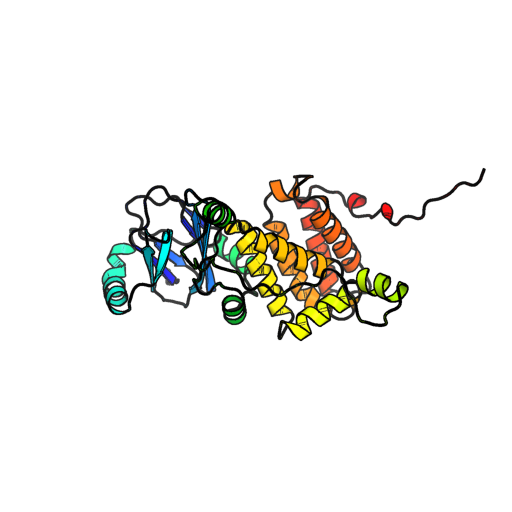011 -9.805 31.531 1.00 91.88 84 GLU A O 1
ATOM 695 N N . GLU A 1 85 ? -6.541 -8.119 31.221 1.00 92.81 85 GLU A N 1
ATOM 696 C CA . GLU A 1 85 ? -7.524 -7.125 30.787 1.00 92.81 85 GLU A CA 1
ATOM 697 C C . GLU A 1 85 ? -8.232 -7.574 29.495 1.00 92.81 85 GLU A C 1
ATOM 699 O O . GLU A 1 85 ? -9.464 -7.534 29.402 1.00 92.81 85 GLU A O 1
ATOM 704 N N . GLU A 1 86 ? -7.482 -8.099 28.520 1.00 92.25 86 GLU A N 1
ATOM 705 C CA . GLU A 1 86 ? -8.027 -8.598 27.254 1.00 92.25 86 GLU A CA 1
ATOM 706 C C . GLU A 1 86 ? -9.065 -9.711 27.466 1.00 92.25 86 GLU A C 1
ATOM 708 O O . GLU A 1 86 ? -10.110 -9.735 26.807 1.00 92.25 86 GLU A O 1
ATOM 713 N N . SER A 1 87 ? -8.810 -10.617 28.412 1.00 92.12 87 SER A N 1
ATOM 714 C CA . SER A 1 87 ? -9.713 -11.729 28.726 1.00 92.12 87 SER A CA 1
ATOM 715 C C . SER A 1 87 ? -11.051 -11.251 29.295 1.00 92.12 87 SER A C 1
ATOM 717 O O . SER A 1 87 ? -12.095 -11.812 28.957 1.00 92.12 87 SER A O 1
ATOM 719 N N . LEU A 1 88 ? -11.048 -10.198 30.118 1.00 92.81 88 LEU A N 1
ATOM 720 C CA . LEU A 1 88 ? -12.270 -9.625 30.689 1.00 92.81 88 LEU A CA 1
ATOM 721 C C . LEU A 1 88 ? -13.172 -9.039 29.601 1.00 92.81 88 LEU A C 1
ATOM 723 O O . LEU A 1 88 ? -14.354 -9.374 29.530 1.00 92.81 88 LEU A O 1
ATOM 727 N N . TYR A 1 89 ? -12.612 -8.227 28.706 1.00 93.75 89 TYR A N 1
ATOM 728 C CA . TYR A 1 89 ? -13.382 -7.629 27.616 1.00 93.75 89 TYR A CA 1
ATOM 729 C C . TYR A 1 89 ? -13.872 -8.660 26.597 1.00 93.75 89 TYR A C 1
ATOM 731 O O . TYR A 1 89 ? -14.995 -8.541 26.108 1.00 93.75 89 TYR A O 1
ATOM 739 N N . LYS A 1 90 ? -13.080 -9.702 26.303 1.00 91.62 90 LYS A N 1
ATOM 740 C CA . LYS A 1 90 ? -13.530 -10.813 25.447 1.00 91.62 90 LYS A CA 1
ATOM 741 C C . LYS A 1 90 ? -14.764 -11.512 26.018 1.00 91.62 90 LYS A C 1
ATOM 743 O O . LYS A 1 90 ? -15.669 -11.837 25.254 1.00 91.62 90 LYS A O 1
ATOM 748 N N . ASN A 1 91 ? -14.835 -11.694 27.338 1.00 91.44 91 ASN A N 1
ATOM 749 C CA . ASN A 1 91 ? -15.986 -12.324 27.994 1.00 91.44 91 ASN A CA 1
ATOM 750 C C . ASN A 1 91 ? -17.266 -11.471 27.926 1.00 91.44 91 ASN A C 1
ATOM 752 O O . ASN A 1 91 ? -18.360 -12.030 27.916 1.00 91.44 91 ASN A O 1
ATOM 756 N N . SER A 1 92 ? -17.133 -10.146 27.835 1.00 92.81 92 SER A N 1
ATOM 757 C CA . SER A 1 92 ? -18.252 -9.194 27.751 1.00 92.81 92 SER A CA 1
ATOM 758 C C . SER A 1 92 ? -18.453 -8.605 26.348 1.00 92.81 92 SER A C 1
ATOM 760 O O . SER A 1 92 ? -19.152 -7.605 26.201 1.00 92.81 92 SER A O 1
ATOM 762 N N . ILE A 1 93 ? -17.874 -9.198 25.294 1.00 92.12 93 ILE A N 1
ATOM 763 C CA . ILE A 1 93 ? -17.875 -8.606 23.942 1.00 92.12 93 ILE A CA 1
ATOM 764 C C . ILE A 1 93 ? -19.286 -8.307 23.405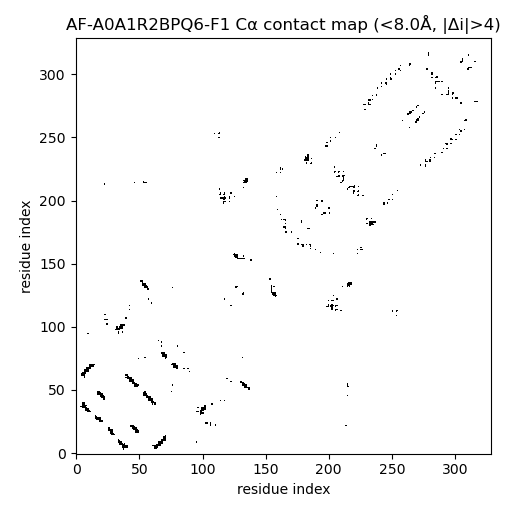 1.00 92.12 93 ILE A C 1
ATOM 766 O O . ILE A 1 93 ? -19.488 -7.293 22.738 1.00 92.12 93 ILE A O 1
ATOM 770 N N . GLU A 1 94 ? -20.269 -9.145 23.749 1.00 92.06 94 GLU A N 1
ATOM 771 C CA . GLU A 1 94 ? -21.678 -9.012 23.348 1.00 92.06 94 GLU A CA 1
ATOM 772 C C . GLU A 1 94 ? -22.300 -7.673 23.786 1.00 92.06 94 GLU A C 1
ATOM 774 O O . GLU A 1 94 ? -23.156 -7.131 23.089 1.00 92.06 94 GLU A O 1
ATOM 779 N N . GLU A 1 95 ? -21.831 -7.092 24.897 1.00 94.25 95 GLU A N 1
ATOM 780 C CA . GLU A 1 95 ? -22.287 -5.785 25.391 1.00 94.25 95 GLU A CA 1
ATOM 781 C C . GLU A 1 95 ? -21.831 -4.633 24.481 1.00 94.25 95 GLU A C 1
ATOM 783 O O . GLU A 1 95 ? -22.496 -3.599 24.390 1.00 94.25 95 GLU A O 1
ATOM 788 N N . PHE A 1 96 ? -20.714 -4.816 23.770 1.00 94.31 96 PHE A N 1
ATOM 789 C CA . PHE A 1 96 ? -20.125 -3.802 22.898 1.00 94.31 96 PHE A CA 1
ATOM 790 C C . PHE A 1 96 ? -20.593 -3.918 21.444 1.00 94.31 96 PHE A C 1
ATOM 792 O O . PHE A 1 96 ? -20.579 -2.918 20.729 1.00 94.31 96 PHE A O 1
ATOM 799 N N . LEU A 1 97 ? -21.046 -5.093 20.986 1.00 93.25 97 LEU A N 1
ATOM 800 C CA . LEU A 1 97 ? -21.458 -5.310 19.589 1.00 93.25 97 LEU A CA 1
ATOM 801 C C . LEU A 1 97 ? -22.534 -4.332 19.067 1.00 93.25 97 LEU A C 1
ATOM 803 O O . LEU A 1 97 ? -22.455 -3.969 17.884 1.00 93.25 97 LEU A O 1
ATOM 807 N N . PRO A 1 98 ? -23.531 -3.886 19.863 1.00 95.06 98 PRO A N 1
ATOM 808 C CA . PRO A 1 98 ? -24.498 -2.872 19.428 1.00 95.06 98 PRO A CA 1
ATOM 809 C C . PRO A 1 98 ? -23.888 -1.477 19.223 1.00 95.06 98 PRO A C 1
ATOM 811 O O . PRO A 1 98 ? -24.492 -0.636 18.564 1.00 95.06 98 PRO A O 1
ATOM 814 N N . LEU A 1 99 ? -22.702 -1.234 19.784 1.00 95.62 99 LEU A N 1
ATOM 815 C CA . LEU A 1 99 ? -21.981 0.041 19.775 1.00 95.62 99 LEU A CA 1
ATOM 816 C C . LEU A 1 99 ? -20.865 0.089 18.712 1.00 95.62 99 LEU A C 1
ATOM 818 O O . LEU A 1 99 ? -20.039 1.005 18.704 1.00 95.62 99 LEU A O 1
ATOM 822 N N . MET A 1 100 ? -20.820 -0.912 17.830 1.00 95.19 100 MET A N 1
ATOM 823 C CA . MET A 1 100 ? -19.807 -1.071 16.788 1.00 95.19 100 MET A CA 1
ATOM 824 C C . MET A 1 100 ? -20.386 -0.883 15.388 1.00 95.19 100 MET A C 1
ATOM 826 O O . MET A 1 100 ? -21.535 -1.238 15.117 1.00 95.19 100 MET A O 1
ATOM 830 N N . VAL A 1 101 ? -19.548 -0.389 14.480 1.00 94.44 101 VAL A N 1
ATOM 831 C CA . VAL A 1 101 ? -19.867 -0.235 13.055 1.00 94.44 101 VAL A CA 1
ATOM 832 C C . VAL A 1 101 ? -19.478 -1.502 12.292 1.00 94.44 101 VAL A C 1
ATOM 834 O O . VAL A 1 101 ? -18.488 -2.154 12.616 1.00 94.44 101 VAL A O 1
ATOM 837 N N . GLU A 1 102 ? -20.263 -1.878 11.286 1.00 93.31 102 GLU A N 1
ATOM 838 C CA . GLU A 1 102 ? -19.913 -2.993 10.402 1.00 93.31 102 GLU A CA 1
ATOM 839 C C . GLU A 1 102 ? -18.874 -2.572 9.366 1.00 93.31 102 GLU A C 1
ATOM 841 O O . GLU A 1 102 ? -18.973 -1.496 8.774 1.00 93.31 102 GLU A O 1
ATOM 846 N N . TYR A 1 103 ? -17.895 -3.441 9.118 1.00 92.81 103 TYR A N 1
ATOM 847 C CA . TYR A 1 103 ? -16.949 -3.236 8.033 1.00 92.81 103 TYR A CA 1
ATOM 848 C C . TYR A 1 103 ? -17.661 -3.364 6.668 1.00 92.81 103 TYR A C 1
ATOM 850 O O . TYR A 1 103 ? -18.283 -4.395 6.394 1.00 92.81 103 TYR A O 1
ATOM 858 N N . PRO A 1 104 ? -17.580 -2.357 5.782 1.00 89.50 104 PRO A N 1
ATOM 859 C CA . PRO A 1 104 ? -18.255 -2.395 4.488 1.00 89.50 104 PRO A CA 1
ATOM 860 C C . PRO A 1 104 ? -17.560 -3.335 3.488 1.00 89.50 104 PRO A C 1
ATOM 862 O O . PRO A 1 104 ? -16.366 -3.217 3.218 1.00 89.50 104 PRO A O 1
ATOM 865 N N . ASN A 1 105 ? -18.330 -4.230 2.858 1.00 80.50 105 ASN A N 1
ATOM 866 C CA . ASN A 1 105 ? -17.809 -5.215 1.894 1.00 80.50 105 ASN A CA 1
ATOM 867 C C . ASN A 1 105 ? -17.084 -4.585 0.689 1.00 80.50 105 ASN A C 1
ATOM 869 O O . ASN A 1 105 ? -16.104 -5.144 0.199 1.00 80.50 105 ASN A O 1
ATOM 873 N N . GLU A 1 106 ? -17.553 -3.432 0.202 1.00 82.62 106 GLU A N 1
ATOM 874 C CA . GLU A 1 106 ? -16.937 -2.732 -0.936 1.00 82.62 106 GLU A CA 1
ATOM 875 C C . GLU A 1 106 ? -15.514 -2.258 -0.613 1.00 82.62 106 GLU A C 1
ATOM 877 O O . GLU A 1 106 ? -14.622 -2.360 -1.460 1.00 82.62 106 GLU A O 1
ATOM 882 N N . SER A 1 107 ? -15.271 -1.830 0.631 1.00 82.88 107 SER A N 1
ATOM 883 C CA . SER A 1 107 ? -13.945 -1.398 1.075 1.00 82.88 107 SER A CA 1
ATOM 884 C C . SER A 1 107 ? -12.935 -2.538 1.078 1.00 82.88 107 SER A C 1
ATOM 886 O O . SER A 1 107 ? -11.774 -2.293 0.757 1.00 82.88 107 SER A O 1
ATOM 888 N N . TRP A 1 108 ? -13.367 -3.776 1.348 1.00 89.69 108 TRP A N 1
ATOM 889 C CA . TRP A 1 108 ? -12.482 -4.945 1.361 1.00 89.69 108 TRP A CA 1
ATOM 890 C C . TRP A 1 108 ? -11.953 -5.296 -0.027 1.00 89.69 108 TRP A C 1
ATOM 892 O O . TRP A 1 108 ? -10.769 -5.582 -0.182 1.00 89.69 108 TRP A O 1
ATOM 902 N N . ALA A 1 109 ? -12.821 -5.282 -1.044 1.00 88.19 109 ALA A N 1
ATOM 903 C CA . ALA A 1 109 ? -12.425 -5.649 -2.402 1.00 88.19 109 ALA A CA 1
ATOM 904 C C . ALA A 1 109 ? -11.323 -4.717 -2.926 1.00 88.19 109 ALA A C 1
ATOM 906 O O . ALA A 1 109 ? -10.309 -5.187 -3.436 1.00 88.19 109 ALA A O 1
ATOM 907 N N . LEU A 1 110 ? -11.495 -3.407 -2.724 1.00 89.00 110 LEU A N 1
ATOM 908 C CA . LEU A 1 110 ? -10.493 -2.401 -3.077 1.00 89.00 110 LEU A CA 1
ATOM 909 C C . LEU A 1 110 ? -9.227 -2.539 -2.228 1.00 89.00 110 LEU A C 1
ATOM 911 O O . LEU A 1 110 ? -8.120 -2.493 -2.754 1.00 89.00 110 LEU A O 1
ATOM 915 N N . TRP A 1 111 ? -9.385 -2.737 -0.919 1.00 94.94 111 TRP A N 1
ATOM 916 C CA . TRP A 1 111 ? -8.263 -2.875 0.002 1.00 94.94 111 TRP A CA 1
ATOM 917 C C . TRP A 1 111 ? -7.361 -4.060 -0.342 1.00 94.94 111 TRP A C 1
ATOM 919 O O . TRP A 1 111 ? -6.138 -3.927 -0.379 1.00 94.94 111 TRP A O 1
ATOM 929 N N . LYS A 1 112 ? -7.962 -5.209 -0.659 1.00 93.12 112 LYS A N 1
ATOM 930 C CA . LYS A 1 112 ? -7.228 -6.422 -1.013 1.00 93.12 112 LYS A CA 1
ATOM 931 C C . LYS A 1 112 ? -6.374 -6.228 -2.266 1.00 93.12 112 LYS A C 1
ATOM 933 O O . LYS A 1 112 ? -5.217 -6.632 -2.273 1.00 93.12 112 LYS A O 1
ATOM 938 N N . GLU A 1 113 ? -6.901 -5.569 -3.299 1.00 93.88 113 GLU A N 1
ATOM 939 C CA . GLU A 1 113 ? -6.132 -5.262 -4.517 1.00 93.88 113 GLU A CA 1
ATOM 940 C C . GLU A 1 113 ? -4.901 -4.382 -4.227 1.00 93.88 113 GLU A C 1
ATOM 942 O O . GLU A 1 113 ? -3.865 -4.522 -4.881 1.00 93.88 113 GLU A O 1
ATOM 947 N N . LEU A 1 114 ? -4.986 -3.510 -3.218 1.00 97.12 114 LEU A N 1
ATOM 948 C CA . LEU A 1 114 ? -3.902 -2.612 -2.815 1.00 97.12 114 LEU A CA 1
ATOM 949 C C . LEU A 1 114 ? -2.881 -3.248 -1.864 1.00 97.12 114 LEU A C 1
ATOM 951 O O . LEU A 1 114 ? -1.820 -2.659 -1.669 1.00 97.12 114 LEU A O 1
ATOM 955 N N . THR A 1 115 ? -3.168 -4.419 -1.288 1.00 97.25 115 THR A N 1
ATOM 956 C CA . THR A 1 115 ? -2.368 -5.003 -0.193 1.00 97.25 115 THR A CA 1
ATOM 957 C C . THR A 1 115 ? -1.986 -6.477 -0.371 1.00 97.25 115 THR A C 1
ATOM 959 O O . THR A 1 115 ? -1.346 -7.046 0.509 1.00 97.25 115 THR A O 1
ATOM 962 N N . ASP A 1 116 ? -2.318 -7.097 -1.510 1.00 95.31 116 ASP A N 1
ATOM 963 C CA . ASP A 1 116 ? -2.167 -8.545 -1.767 1.00 95.31 116 ASP A CA 1
ATOM 964 C C . ASP A 1 116 ? -0.735 -9.114 -1.599 1.00 95.31 116 ASP A C 1
ATOM 966 O O . ASP A 1 116 ? -0.566 -10.303 -1.332 1.00 95.31 116 ASP A O 1
ATOM 970 N N . TYR A 1 117 ? 0.304 -8.283 -1.735 1.00 98.06 117 TYR A N 1
ATOM 971 C CA . TYR A 1 117 ? 1.719 -8.660 -1.610 1.00 98.06 117 TYR A CA 1
ATOM 972 C C . TYR A 1 117 ? 2.378 -8.201 -0.309 1.00 98.06 117 TYR A C 1
ATOM 974 O O . TYR A 1 117 ? 3.513 -8.598 -0.021 1.00 98.06 117 TYR A O 1
ATOM 982 N N . ILE A 1 118 ? 1.702 -7.395 0.510 1.00 97.75 118 ILE A N 1
ATOM 983 C CA . ILE A 1 118 ? 2.207 -7.080 1.844 1.00 97.75 118 ILE A CA 1
ATOM 984 C C . ILE A 1 118 ? 2.012 -8.347 2.673 1.00 97.75 118 ILE A C 1
ATOM 986 O O . ILE A 1 118 ? 0.895 -8.669 3.046 1.00 97.75 118 ILE A O 1
ATOM 990 N N . THR A 1 119 ? 3.088 -9.090 2.933 1.00 96.19 119 THR A N 1
ATOM 991 C CA . THR A 1 119 ? 3.072 -10.308 3.765 1.00 96.19 119 THR A CA 1
ATOM 992 C C . THR A 1 119 ? 3.507 -9.995 5.200 1.00 96.19 119 THR A C 1
ATOM 994 O O . THR A 1 119 ? 4.118 -8.949 5.427 1.00 96.19 119 THR A O 1
ATOM 997 N N . PRO A 1 120 ? 3.288 -10.885 6.191 1.00 95.12 120 PRO A N 1
ATOM 998 C CA . PRO A 1 120 ? 3.803 -10.671 7.545 1.00 95.12 120 PRO A CA 1
ATOM 999 C C . PRO A 1 120 ? 5.324 -10.474 7.593 1.00 95.12 120 PRO A C 1
ATOM 1001 O O . PRO A 1 120 ? 5.814 -9.690 8.398 1.00 95.12 120 PRO A O 1
ATOM 1004 N N . LYS A 1 121 ? 6.070 -11.142 6.700 1.00 95.06 121 LYS A N 1
ATOM 1005 C CA . LYS A 1 121 ? 7.523 -10.964 6.563 1.00 95.06 121 LYS A CA 1
ATOM 1006 C C . LYS A 1 121 ? 7.869 -9.550 6.096 1.00 95.06 121 LYS A C 1
ATOM 1008 O O . LYS A 1 121 ? 8.772 -8.934 6.651 1.00 95.06 121 LYS A O 1
ATOM 1013 N N . ILE A 1 122 ? 7.156 -9.046 5.088 1.00 96.25 122 ILE A N 1
ATOM 1014 C CA . ILE A 1 122 ? 7.385 -7.699 4.555 1.00 96.25 122 ILE A CA 1
ATOM 1015 C C . ILE A 1 122 ? 6.969 -6.634 5.554 1.00 96.25 122 ILE A C 1
ATOM 1017 O O . ILE A 1 122 ? 7.728 -5.698 5.778 1.00 96.25 122 ILE A O 1
ATOM 1021 N N . LEU A 1 123 ? 5.829 -6.816 6.218 1.00 95.62 123 LEU A N 1
ATOM 1022 C CA . LEU A 1 123 ? 5.414 -5.915 7.281 1.00 95.62 123 LEU A CA 1
ATOM 1023 C C . LEU A 1 123 ? 6.474 -5.855 8.388 1.00 95.62 123 LEU A C 1
ATOM 1025 O O . LEU A 1 123 ? 6.944 -4.772 8.704 1.00 95.62 123 LEU A O 1
ATOM 1029 N N . PHE A 1 124 ? 6.930 -7.005 8.894 1.00 94.00 124 PHE A N 1
ATOM 1030 C CA . PHE A 1 124 ? 7.969 -7.060 9.927 1.00 94.00 124 PHE A CA 1
ATOM 1031 C C . PHE A 1 124 ? 9.295 -6.418 9.493 1.00 94.00 124 PHE A C 1
ATOM 1033 O O . PHE A 1 124 ? 9.991 -5.831 10.314 1.00 94.00 124 PHE A O 1
ATOM 1040 N N . LYS A 1 125 ? 9.659 -6.531 8.209 1.00 94.44 125 LYS A N 1
ATOM 1041 C CA . LYS A 1 125 ? 10.861 -5.893 7.656 1.00 94.44 125 LYS A CA 1
ATOM 1042 C C . LYS A 1 125 ? 10.750 -4.366 7.661 1.00 94.44 125 LYS A C 1
ATOM 1044 O O . LYS A 1 125 ? 11.752 -3.713 7.922 1.00 94.44 125 LYS A O 1
ATOM 1049 N N . LEU A 1 126 ? 9.583 -3.819 7.313 1.00 94.88 126 LEU A N 1
ATOM 1050 C CA . LEU A 1 126 ? 9.393 -2.388 7.048 1.00 94.88 126 LEU A CA 1
ATOM 1051 C C . LEU A 1 126 ? 8.929 -1.596 8.266 1.00 94.88 126 LEU A C 1
ATOM 1053 O O . LEU A 1 126 ? 9.291 -0.429 8.410 1.00 94.88 126 LEU A O 1
ATOM 1057 N N . GLU A 1 127 ? 8.093 -2.203 9.100 1.00 90.31 127 GLU A N 1
ATOM 1058 C CA . GLU A 1 127 ? 7.400 -1.524 10.184 1.00 90.31 127 GLU A CA 1
ATOM 1059 C C . GLU A 1 127 ? 8.393 -0.996 11.239 1.00 90.31 127 GLU A C 1
ATO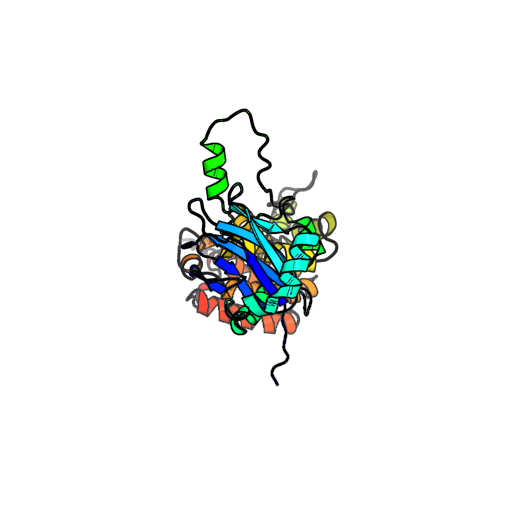M 1061 O O . GLU A 1 127 ? 9.315 -1.715 11.638 1.00 90.31 127 GLU A O 1
ATOM 1066 N N . PRO A 1 128 ? 8.218 0.247 11.725 1.00 89.81 128 PRO A N 1
ATOM 1067 C CA . PRO A 1 128 ? 9.011 0.756 12.837 1.00 89.81 128 PRO A CA 1
ATOM 1068 C C . PRO A 1 128 ? 8.843 -0.116 14.086 1.00 89.81 128 PRO A C 1
ATOM 1070 O O . PRO A 1 128 ? 7.783 -0.695 14.306 1.00 89.81 128 PRO A O 1
ATOM 1073 N N . LEU A 1 129 ? 9.825 -0.121 14.992 1.00 84.19 129 LEU A N 1
ATOM 1074 C CA . LEU A 1 129 ? 9.733 -0.887 16.250 1.00 84.19 129 LEU A CA 1
ATOM 1075 C C . LEU A 1 129 ? 8.492 -0.549 17.097 1.00 84.19 129 LEU A C 1
ATOM 1077 O O . LEU A 1 129 ? 8.000 -1.391 17.843 1.00 84.19 129 LEU A O 1
ATOM 1081 N N . SER A 1 130 ? 7.989 0.684 16.998 1.00 81.88 130 SER A N 1
ATOM 1082 C CA . SER A 1 130 ? 6.768 1.123 17.682 1.00 81.88 130 SER A CA 1
ATOM 1083 C C . SER A 1 130 ? 5.479 0.644 17.004 1.00 81.88 130 SER A C 1
ATOM 1085 O O . SER A 1 130 ? 4.399 0.780 17.580 1.00 81.88 130 SER A O 1
ATOM 1087 N N . GLY A 1 131 ? 5.549 0.143 15.772 1.00 85.38 131 GLY A N 1
ATOM 1088 C CA . GLY A 1 131 ? 4.397 -0.149 14.924 1.00 85.38 131 GLY A CA 1
ATOM 1089 C C . GLY A 1 131 ? 3.585 1.078 14.509 1.00 85.38 131 GLY A C 1
ATOM 1090 O O . GLY A 1 131 ? 2.429 0.936 14.123 1.00 85.38 131 GLY A O 1
ATOM 1091 N N . MET A 1 132 ? 4.131 2.285 14.683 1.00 87.94 132 MET A N 1
ATOM 1092 C CA . MET A 1 132 ? 3.459 3.538 14.338 1.00 87.94 132 MET A CA 1
ATOM 1093 C C . MET A 1 132 ? 4.046 4.139 13.073 1.00 87.94 132 MET A C 1
ATOM 1095 O O . MET A 1 132 ? 5.257 4.307 12.978 1.00 87.94 132 MET A O 1
ATOM 1099 N N . ILE A 1 133 ? 3.175 4.541 12.159 1.00 89.62 133 ILE A N 1
ATOM 1100 C CA . ILE A 1 133 ? 3.507 5.237 10.919 1.00 89.62 133 ILE A CA 1
ATOM 1101 C C . ILE A 1 133 ? 2.937 6.657 11.026 1.00 89.62 133 ILE A C 1
ATOM 1103 O O . ILE A 1 133 ? 1.723 6.834 10.876 1.00 89.62 133 ILE A O 1
ATOM 1107 N N . PRO A 1 134 ? 3.766 7.660 11.367 1.00 86.12 134 PRO A N 1
ATOM 1108 C CA . PRO A 1 134 ? 3.332 9.048 11.458 1.00 86.12 134 PRO A CA 1
ATOM 1109 C C . PRO A 1 134 ? 3.321 9.731 10.082 1.00 86.12 134 PRO A C 1
ATOM 1111 O O . PRO A 1 134 ? 4.106 9.390 9.192 1.00 86.12 134 PRO A O 1
ATOM 1114 N N . SER A 1 135 ? 2.478 10.751 9.927 1.00 85.62 135 SER A N 1
ATOM 1115 C CA . SER A 1 135 ? 2.627 11.741 8.858 1.00 85.62 135 SER A CA 1
ATOM 1116 C C . SER A 1 135 ? 3.787 12.704 9.157 1.00 85.62 135 SER A C 1
ATOM 1118 O O . SER A 1 135 ? 4.170 12.899 10.315 1.00 85.62 135 SER A O 1
ATOM 1120 N N . ALA A 1 136 ? 4.302 13.371 8.117 1.00 66.62 136 ALA A N 1
ATOM 1121 C CA . ALA A 1 136 ? 5.445 14.301 8.195 1.00 66.62 136 ALA A CA 1
ATOM 1122 C C . ALA A 1 136 ? 5.311 15.382 9.280 1.00 66.62 136 ALA A C 1
ATOM 1124 O O . ALA A 1 136 ? 6.285 15.833 9.873 1.00 66.62 136 ALA A O 1
ATOM 1125 N N . SER A 1 137 ? 4.087 15.840 9.531 1.00 53.72 137 SER A N 1
ATOM 1126 C CA . SER A 1 137 ? 3.796 16.940 10.450 1.00 53.72 137 SER A CA 1
ATOM 1127 C C . SER A 1 137 ? 4.173 16.639 11.906 1.00 53.72 137 SER A C 1
ATOM 1129 O O . SER A 1 137 ? 4.489 17.574 12.637 1.00 53.72 137 SER A O 1
ATOM 1131 N N . LYS A 1 138 ? 4.260 15.362 12.314 1.00 52.12 138 LYS A N 1
ATOM 1132 C CA . LYS A 1 138 ? 4.825 14.997 13.625 1.00 52.12 138 LYS A CA 1
ATOM 1133 C C . LYS A 1 138 ? 6.351 15.170 13.680 1.00 52.12 138 LYS A C 1
ATOM 1135 O O . LYS A 1 138 ? 6.881 15.443 14.750 1.00 52.12 138 LYS A O 1
ATOM 1140 N N . GLU A 1 139 ? 7.066 15.055 12.561 1.00 49.34 139 GLU A N 1
ATOM 1141 C CA . GLU A 1 139 ? 8.531 15.209 12.516 1.00 49.34 139 GLU A CA 1
ATOM 1142 C C . GLU A 1 139 ? 8.966 16.677 12.599 1.00 49.34 139 GLU A C 1
ATOM 1144 O O . GLU A 1 139 ? 9.933 16.996 13.293 1.00 49.34 139 GLU A O 1
ATOM 1149 N N . TYR A 1 140 ? 8.229 17.584 11.947 1.00 45.59 140 TYR A N 1
ATOM 1150 C CA . TYR A 1 140 ? 8.530 19.022 11.960 1.00 45.59 140 TYR A CA 1
ATOM 1151 C C . TYR A 1 140 ? 8.304 19.680 13.333 1.00 45.59 140 TYR A C 1
ATOM 1153 O O . TYR A 1 140 ? 9.066 20.576 13.709 1.00 45.59 140 TYR A O 1
ATOM 1161 N N . ASP A 1 141 ? 7.321 19.221 14.113 1.00 46.50 141 ASP A N 1
ATOM 1162 C CA . ASP A 1 141 ? 7.103 19.723 15.479 1.00 46.50 141 ASP A CA 1
ATOM 1163 C C . ASP A 1 141 ? 8.147 19.184 16.473 1.00 46.50 141 ASP A C 1
ATOM 1165 O O . ASP A 1 141 ? 8.626 19.935 17.323 1.00 46.50 141 ASP A O 1
ATOM 1169 N N . ILE A 1 142 ? 8.597 17.930 16.317 1.00 51.16 142 ILE A N 1
ATOM 1170 C CA . ILE A 1 142 ? 9.699 17.370 17.127 1.00 51.16 142 ILE A CA 1
ATOM 1171 C C . ILE A 1 142 ? 11.015 18.122 16.863 1.00 51.16 142 ILE A C 1
ATOM 1173 O O . ILE A 1 142 ? 11.818 18.298 17.775 1.00 51.16 142 ILE A O 1
ATOM 1177 N N . GLN A 1 143 ? 11.244 18.601 15.636 1.00 47.91 143 GLN A N 1
ATOM 1178 C CA . GLN A 1 143 ? 12.447 19.372 15.297 1.00 47.91 143 GLN A CA 1
ATOM 1179 C C . GLN A 1 143 ? 12.402 20.841 15.750 1.00 47.91 143 GLN A C 1
ATOM 1181 O O . GLN A 1 143 ? 13.452 21.481 15.815 1.00 47.91 143 GLN A O 1
ATOM 1186 N N . SER A 1 144 ? 11.223 21.395 16.055 1.00 46.84 144 SER A N 1
ATOM 1187 C CA . SER A 1 144 ? 11.054 22.822 16.371 1.00 46.84 144 SER A CA 1
ATOM 1188 C C . SER A 1 144 ? 10.834 23.130 17.858 1.00 46.84 144 SER A C 1
ATOM 1190 O O . SER A 1 144 ? 10.903 24.300 18.243 1.00 46.84 144 SER A O 1
ATOM 1192 N N . GLN A 1 145 ? 10.678 22.115 18.713 1.00 45.03 145 GLN A N 1
ATOM 1193 C CA . GLN A 1 145 ? 10.673 22.266 20.171 1.00 45.03 145 GLN A CA 1
ATOM 1194 C C . GLN A 1 145 ? 11.922 21.626 20.795 1.00 45.03 145 GLN A C 1
ATOM 1196 O O . GLN A 1 145 ? 11.986 20.421 20.984 1.00 45.03 145 GLN A O 1
ATOM 1201 N N . GLU A 1 146 ? 12.899 22.479 21.116 1.00 41.53 146 GLU A N 1
ATOM 1202 C CA . GLU A 1 146 ? 14.007 22.245 22.060 1.00 41.53 146 GLU A CA 1
ATOM 1203 C C . GLU A 1 146 ? 14.871 20.986 21.826 1.00 41.53 146 GLU A C 1
ATOM 1205 O O . GLU A 1 146 ? 14.608 19.880 22.295 1.00 41.53 146 GLU A O 1
ATOM 1210 N N . LEU A 1 147 ? 16.003 21.197 21.150 1.00 45.84 147 LEU A N 1
ATOM 1211 C CA . LEU A 1 147 ? 17.128 20.264 21.129 1.00 45.84 147 LEU A CA 1
ATOM 1212 C C . LEU A 1 147 ? 17.666 20.002 22.552 1.00 45.84 147 LEU A C 1
ATOM 1214 O O . LEU A 1 147 ? 17.785 20.924 23.352 1.00 45.84 147 LEU A O 1
ATOM 1218 N N . GLU A 1 148 ? 18.102 18.754 22.772 1.00 38.16 148 GLU A N 1
ATOM 1219 C CA . GLU A 1 148 ? 18.950 18.268 23.880 1.00 38.16 148 GLU A CA 1
ATOM 1220 C C . GLU A 1 148 ? 18.243 17.798 25.169 1.00 38.16 148 GLU A C 1
ATOM 1222 O O . GLU A 1 148 ? 18.409 18.392 26.230 1.00 38.16 148 GLU A O 1
ATOM 1227 N N . SER A 1 149 ? 17.530 16.659 25.136 1.00 34.81 149 SER A N 1
ATOM 1228 C CA . SER A 1 149 ? 17.563 15.688 26.269 1.00 34.81 149 SER A CA 1
ATOM 1229 C C . SER A 1 149 ? 16.751 14.399 26.104 1.00 34.81 149 SER A C 1
ATOM 1231 O O . SER A 1 149 ? 16.937 13.488 26.909 1.00 34.81 149 SER A O 1
ATOM 1233 N N . PHE A 1 150 ? 15.931 14.232 25.064 1.00 37.59 150 PHE A N 1
ATOM 1234 C CA . PHE A 1 150 ? 15.276 12.946 24.813 1.00 37.59 150 PHE A CA 1
ATOM 1235 C C . PHE A 1 150 ? 15.754 12.336 23.503 1.00 37.59 150 PHE A C 1
ATOM 1237 O O . PHE A 1 150 ? 15.571 12.892 22.425 1.00 37.59 150 PHE A O 1
ATOM 1244 N N . ASN A 1 151 ? 16.343 11.147 23.617 1.00 40.94 151 ASN A N 1
ATOM 1245 C CA . ASN A 1 151 ? 16.493 10.181 22.535 1.00 40.94 151 ASN A CA 1
ATOM 1246 C C . ASN A 1 151 ? 15.075 9.719 22.124 1.00 40.94 151 ASN A C 1
ATOM 1248 O O . ASN A 1 151 ? 14.664 8.594 22.406 1.00 40.94 151 ASN A O 1
ATOM 1252 N N . CYS A 1 152 ? 14.264 10.624 21.570 1.00 43.28 152 CYS A N 1
ATOM 1253 C CA . CYS A 1 152 ? 12.950 10.286 21.051 1.00 43.28 152 CYS A CA 1
ATOM 1254 C C . CYS A 1 152 ? 13.186 9.403 19.830 1.00 43.28 152 CYS A C 1
ATOM 1256 O O . CYS A 1 152 ? 13.623 9.878 18.786 1.00 43.28 152 CYS A O 1
ATOM 1258 N N . ASN A 1 153 ? 12.952 8.101 19.995 1.00 57.09 153 ASN A N 1
ATOM 1259 C CA . ASN A 1 153 ? 12.930 7.123 18.915 1.00 57.09 153 ASN A CA 1
ATOM 1260 C C . ASN A 1 153 ? 11.812 7.508 17.935 1.00 57.09 153 ASN A C 1
ATOM 1262 O O . ASN A 1 153 ? 10.686 7.026 18.060 1.00 57.09 153 ASN A O 1
ATOM 1266 N N . ILE A 1 154 ? 12.107 8.410 16.996 1.00 66.50 154 ILE A N 1
ATOM 1267 C CA . ILE A 1 154 ? 11.212 8.728 15.883 1.00 66.50 154 ILE A CA 1
ATOM 1268 C C . ILE A 1 154 ? 10.950 7.401 15.154 1.00 66.50 154 ILE A C 1
ATOM 1270 O O . ILE A 1 154 ? 11.913 6.698 14.835 1.00 66.50 154 ILE A O 1
ATOM 1274 N N . PRO A 1 155 ? 9.686 6.994 14.948 1.00 80.38 155 PRO A N 1
ATOM 1275 C CA . PRO A 1 155 ? 9.386 5.774 14.210 1.00 80.38 155 PRO A CA 1
ATOM 1276 C C . PRO A 1 155 ? 9.922 5.878 12.777 1.00 80.38 155 PRO A C 1
ATOM 1278 O O . PRO A 1 155 ? 9.405 6.656 11.984 1.00 80.38 155 PRO A O 1
ATOM 1281 N N . VAL A 1 156 ? 10.957 5.102 12.447 1.00 86.00 156 VAL A N 1
ATOM 1282 C CA . VAL A 1 156 ? 11.551 5.071 11.102 1.00 86.00 156 VAL A CA 1
ATOM 1283 C C . VAL A 1 156 ? 11.078 3.827 10.368 1.00 86.00 156 VAL A C 1
ATOM 1285 O O . VAL A 1 156 ? 11.232 2.716 10.873 1.00 86.00 156 VAL A O 1
ATOM 1288 N N . ILE A 1 157 ? 10.527 4.014 9.170 1.00 92.50 157 ILE A N 1
ATOM 1289 C CA . ILE A 1 157 ? 10.177 2.914 8.268 1.00 92.50 157 ILE A CA 1
ATOM 1290 C C . ILE A 1 157 ? 11.454 2.415 7.583 1.00 92.50 157 ILE A C 1
ATOM 1292 O O . ILE A 1 157 ? 12.241 3.196 7.047 1.00 92.50 157 ILE A O 1
ATOM 1296 N N . HIS A 1 158 ? 11.666 1.103 7.571 1.00 93.88 158 HIS A N 1
ATOM 1297 C CA . HIS A 1 158 ? 12.912 0.486 7.111 1.00 93.88 158 HIS A CA 1
ATOM 1298 C C . HIS A 1 158 ? 12.884 0.116 5.619 1.00 93.88 158 HIS A C 1
ATOM 1300 O O . HIS A 1 158 ? 13.049 -1.046 5.246 1.00 93.88 158 HIS A O 1
ATOM 1306 N N . TYR A 1 159 ? 12.676 1.111 4.754 1.00 95.62 159 TYR A N 1
ATOM 1307 C CA . TYR A 1 159 ? 12.633 0.905 3.304 1.00 95.62 159 TYR A CA 1
ATOM 1308 C C . TYR A 1 159 ? 13.949 0.390 2.713 1.00 95.62 159 TYR A C 1
ATOM 1310 O O . TYR A 1 159 ? 15.049 0.741 3.148 1.00 95.62 159 TYR A O 1
ATOM 1318 N N . THR A 1 160 ? 13.831 -0.415 1.657 1.00 95.56 160 THR A N 1
ATOM 1319 C CA . THR A 1 160 ? 14.968 -0.888 0.872 1.00 95.56 160 THR A CA 1
ATOM 1320 C C . THR A 1 160 ? 15.506 0.259 0.011 1.00 95.56 160 THR A C 1
ATOM 1322 O O . THR A 1 160 ? 14.761 0.819 -0.796 1.00 95.56 160 THR A O 1
ATOM 1325 N N . PRO A 1 161 ? 16.800 0.608 0.097 1.00 93.50 161 PRO A N 1
ATOM 1326 C CA . PRO A 1 161 ? 17.364 1.656 -0.744 1.00 93.50 161 PRO A CA 1
ATOM 1327 C C . PRO A 1 161 ? 17.272 1.299 -2.232 1.00 93.50 161 PRO A C 1
ATOM 1329 O O . PRO A 1 161 ? 17.776 0.259 -2.660 1.00 93.50 161 PRO A O 1
ATOM 1332 N N . ILE A 1 162 ? 16.678 2.186 -3.034 1.00 93.38 162 ILE A N 1
ATOM 1333 C CA . ILE A 1 162 ? 16.610 2.044 -4.493 1.00 93.38 162 ILE A CA 1
ATOM 1334 C C . ILE A 1 162 ? 17.683 2.931 -5.142 1.00 93.38 162 ILE A C 1
ATOM 1336 O O . ILE A 1 162 ? 17.592 4.162 -5.072 1.00 93.38 162 ILE A O 1
ATOM 1340 N N . PRO A 1 163 ? 18.718 2.356 -5.784 1.00 90.44 163 PRO A N 1
ATOM 1341 C CA . PRO A 1 163 ? 19.739 3.146 -6.458 1.00 90.44 163 PRO A CA 1
ATOM 1342 C C . PRO A 1 163 ? 19.140 3.968 -7.603 1.00 90.44 163 PRO A C 1
ATOM 1344 O O . PRO A 1 163 ? 18.538 3.425 -8.525 1.00 90.44 163 PRO A O 1
ATOM 1347 N N . LYS A 1 164 ? 19.366 5.287 -7.600 1.00 84.06 164 LYS A N 1
ATOM 1348 C CA . LYS A 1 164 ? 18.922 6.165 -8.702 1.00 84.06 164 LYS A CA 1
ATOM 1349 C C . LYS A 1 164 ? 19.697 5.923 -9.999 1.00 84.06 164 LYS A C 1
ATOM 1351 O O . LYS A 1 164 ? 19.207 6.228 -11.087 1.00 84.06 164 LYS A O 1
ATOM 1356 N N . ARG A 1 165 ? 20.934 5.434 -9.879 1.00 84.69 165 ARG A N 1
ATOM 1357 C CA . ARG A 1 165 ? 21.829 5.179 -11.006 1.00 84.69 165 ARG A CA 1
ATOM 1358 C C . ARG A 1 165 ? 22.559 3.859 -10.847 1.00 84.69 165 ARG A C 1
ATOM 1360 O O . ARG A 1 165 ? 22.979 3.511 -9.745 1.00 84.69 165 ARG A O 1
ATOM 1367 N N . TYR A 1 166 ? 22.757 3.176 -11.965 1.00 84.12 166 TYR A N 1
ATOM 1368 C CA . TYR A 1 166 ? 23.637 2.023 -12.046 1.00 84.12 166 TYR A CA 1
ATOM 1369 C C . TYR A 1 166 ? 25.083 2.492 -12.217 1.00 84.12 166 TYR A C 1
ATOM 1371 O O . TYR A 1 166 ? 25.372 3.303 -13.102 1.00 84.12 166 TYR A O 1
ATOM 1379 N N . PHE A 1 167 ? 25.990 1.988 -11.382 1.00 85.56 167 PHE A N 1
ATOM 1380 C CA . PHE A 1 167 ? 27.419 2.265 -11.489 1.00 85.56 167 PHE A CA 1
ATOM 1381 C C . PHE A 1 167 ? 28.249 1.117 -10.911 1.00 85.56 167 PHE A C 1
ATOM 1383 O O . PHE A 1 167 ? 27.963 0.620 -9.822 1.00 85.56 167 PHE A O 1
ATOM 1390 N N . GLN A 1 168 ? 29.314 0.749 -11.618 1.00 82.75 168 GLN A N 1
ATOM 1391 C CA . GLN A 1 168 ? 30.372 -0.129 -11.130 1.00 82.75 168 GLN A CA 1
ATOM 1392 C C . GLN A 1 168 ? 31.735 0.454 -11.509 1.00 82.75 168 GLN A C 1
ATOM 1394 O O . GLN A 1 168 ? 31.901 1.075 -12.564 1.00 82.75 168 GLN A O 1
ATOM 1399 N N . GLN A 1 169 ? 32.723 0.259 -10.635 1.00 85.00 169 GLN A N 1
ATOM 1400 C CA . GLN A 1 169 ? 34.074 0.760 -10.865 1.00 85.00 169 GLN A CA 1
ATOM 1401 C C . GLN A 1 169 ? 34.672 0.119 -12.127 1.00 85.00 169 GLN A C 1
ATOM 1403 O O . GLN A 1 169 ? 34.681 -1.100 -12.263 1.00 85.00 169 GLN A O 1
ATOM 1408 N N . GLY A 1 170 ? 35.178 0.949 -13.043 1.00 84.69 170 GLY A N 1
ATOM 1409 C CA . GLY A 1 170 ? 35.784 0.502 -14.303 1.00 84.69 170 GLY A CA 1
ATOM 1410 C C . GLY A 1 170 ? 34.845 0.473 -15.515 1.00 84.69 170 GLY A C 1
ATOM 1411 O O . GLY A 1 170 ? 35.301 0.147 -16.607 1.00 84.69 170 GLY A O 1
ATOM 1412 N N . MET A 1 171 ? 33.566 0.842 -15.368 1.00 87.56 171 MET A N 1
ATOM 1413 C CA . MET A 1 171 ? 32.654 0.984 -16.512 1.00 87.56 171 MET A CA 1
ATOM 1414 C C . MET A 1 171 ? 33.028 2.173 -17.412 1.00 87.56 171 MET A C 1
ATOM 1416 O O . MET A 1 171 ? 33.423 3.234 -16.926 1.00 87.56 171 MET A O 1
ATOM 1420 N N . SER A 1 172 ? 32.843 2.017 -18.728 1.00 88.31 172 SER A N 1
ATOM 1421 C CA . SER A 1 172 ? 32.924 3.137 -19.673 1.00 88.31 172 SER A CA 1
ATOM 1422 C C . SER A 1 172 ? 31.724 4.079 -19.520 1.00 88.31 172 SER A C 1
ATOM 1424 O O . SER A 1 172 ? 30.648 3.657 -19.096 1.00 88.31 172 SER A O 1
ATOM 1426 N N . ALA A 1 173 ? 31.882 5.349 -19.908 1.00 85.00 173 ALA A N 1
ATOM 1427 C CA . ALA A 1 173 ? 30.786 6.324 -19.891 1.00 85.00 173 ALA A CA 1
ATOM 1428 C C . ALA A 1 173 ? 29.589 5.876 -20.753 1.00 85.00 173 ALA A C 1
ATOM 1430 O O . ALA A 1 173 ? 28.446 6.013 -20.333 1.00 85.00 173 ALA A O 1
ATOM 1431 N N . GLU A 1 174 ? 29.856 5.270 -21.912 1.00 85.69 174 GLU A N 1
ATOM 1432 C CA . GLU A 1 174 ? 28.839 4.676 -22.788 1.00 85.69 174 GLU A CA 1
ATOM 1433 C C . GLU A 1 174 ? 28.056 3.558 -22.088 1.00 85.69 174 GLU A C 1
ATOM 1435 O O . GLU A 1 174 ? 26.826 3.568 -22.088 1.00 85.69 174 GLU A O 1
ATOM 1440 N N . SER A 1 175 ? 28.760 2.643 -21.409 1.00 83.69 175 SER A N 1
ATOM 1441 C CA . SER A 1 175 ? 28.114 1.572 -20.642 1.00 83.69 175 SER A CA 1
ATOM 1442 C C . SER A 1 175 ? 27.254 2.150 -19.521 1.00 83.69 175 SER A C 1
ATOM 1444 O O . SER A 1 175 ? 26.139 1.690 -19.302 1.00 83.69 175 SER A O 1
ATOM 1446 N N . ILE A 1 176 ? 27.738 3.181 -18.817 1.00 84.56 176 ILE A N 1
ATOM 1447 C CA . ILE A 1 176 ? 26.962 3.852 -17.767 1.00 84.56 176 ILE A CA 1
ATOM 1448 C C . ILE A 1 176 ? 25.657 4.404 -18.345 1.00 84.56 176 ILE A C 1
ATOM 1450 O O . ILE A 1 176 ? 24.610 4.166 -17.750 1.00 84.56 176 ILE A O 1
ATOM 1454 N N . THR A 1 177 ? 25.693 5.100 -19.484 1.00 86.31 177 THR A N 1
ATOM 1455 C CA . THR A 1 177 ? 24.476 5.614 -20.131 1.00 86.31 177 THR A CA 1
ATOM 1456 C C . THR A 1 177 ? 23.517 4.482 -20.486 1.00 86.31 177 THR A C 1
ATOM 1458 O O . THR A 1 177 ? 22.352 4.549 -20.108 1.00 86.31 177 THR A O 1
ATOM 1461 N N . LEU A 1 178 ? 24.010 3.409 -21.114 1.00 83.81 178 LEU A N 1
ATOM 1462 C CA . LEU A 1 178 ? 23.186 2.271 -21.528 1.00 83.81 178 LEU A CA 1
ATOM 1463 C C . LEU A 1 178 ? 22.465 1.605 -20.341 1.00 83.81 178 LEU A C 1
ATOM 1465 O O . LEU A 1 178 ? 21.244 1.485 -20.349 1.00 83.81 178 LEU A O 1
ATOM 1469 N N . TYR A 1 179 ? 23.198 1.259 -19.275 1.00 81.56 179 TYR A N 1
ATOM 1470 C CA . TYR A 1 179 ? 22.630 0.647 -18.059 1.00 81.56 179 TYR A CA 1
ATOM 1471 C C . TYR A 1 179 ? 21.774 1.603 -17.213 1.00 81.56 179 TYR A C 1
ATOM 1473 O O . TYR A 1 179 ? 21.169 1.189 -16.226 1.00 81.56 179 TYR A O 1
ATOM 1481 N N . ASN A 1 180 ? 21.776 2.900 -17.526 1.00 86.50 180 ASN A N 1
ATOM 1482 C CA . ASN A 1 180 ? 20.901 3.873 -16.882 1.00 86.50 180 ASN A CA 1
ATOM 1483 C C . ASN A 1 180 ? 19.703 4.264 -17.746 1.00 86.50 180 ASN A C 1
ATOM 1485 O O . ASN A 1 180 ? 18.775 4.840 -17.178 1.00 86.50 180 ASN A O 1
ATOM 1489 N N . TYR A 1 181 ? 19.713 3.957 -19.044 1.00 86.44 181 TYR A N 1
ATOM 1490 C CA . TYR A 1 181 ? 18.546 4.068 -19.916 1.00 86.44 181 TYR A CA 1
ATOM 1491 C C . TYR A 1 181 ? 17.550 2.949 -19.587 1.00 86.44 181 TYR A C 1
ATOM 1493 O O . TYR A 1 181 ? 16.406 3.230 -19.254 1.00 86.44 181 TYR A O 1
ATOM 1501 N N . ASP A 1 182 ? 18.031 1.703 -19.515 1.00 91.94 182 ASP A N 1
ATOM 1502 C CA . ASP A 1 182 ? 17.248 0.557 -19.049 1.00 91.94 182 ASP A CA 1
ATOM 1503 C C . ASP A 1 182 ? 17.590 0.205 -17.589 1.00 91.94 182 ASP A C 1
ATOM 1505 O O . ASP A 1 182 ? 18.736 -0.099 -17.247 1.00 91.94 182 ASP A O 1
ATOM 1509 N N . LYS A 1 183 ? 16.592 0.227 -16.699 1.00 93.25 183 LYS A N 1
ATOM 1510 C CA . LYS A 1 183 ? 16.776 0.011 -15.256 1.00 93.25 183 LYS A CA 1
ATOM 1511 C C . LYS A 1 183 ? 16.751 -1.460 -14.822 1.00 93.25 183 LYS A C 1
ATOM 1513 O O . LYS A 1 183 ? 16.863 -1.737 -13.624 1.00 93.25 183 LYS A O 1
ATOM 1518 N N . THR A 1 184 ? 16.683 -2.413 -15.750 1.00 95.12 184 THR A N 1
ATOM 1519 C CA . THR A 1 184 ? 16.582 -3.856 -15.466 1.00 95.12 184 THR A CA 1
ATOM 1520 C C . THR A 1 184 ? 17.742 -4.358 -14.609 1.00 95.12 184 THR A C 1
ATOM 1522 O O . THR A 1 184 ? 17.543 -5.172 -13.706 1.00 95.12 184 THR A O 1
ATOM 1525 N N . ALA A 1 185 ? 18.957 -3.844 -14.823 1.00 93.44 185 ALA A N 1
ATOM 1526 C CA . ALA A 1 185 ? 20.112 -4.205 -14.001 1.00 93.44 185 ALA A CA 1
ATOM 1527 C C . ALA A 1 185 ? 19.980 -3.713 -12.546 1.00 93.44 185 ALA A C 1
ATOM 1529 O O . ALA A 1 185 ? 20.353 -4.430 -11.616 1.00 93.44 185 ALA A O 1
ATOM 1530 N N . ILE A 1 186 ? 19.408 -2.520 -12.330 1.00 94.69 186 ILE A N 1
ATOM 1531 C CA . ILE A 1 186 ? 19.104 -2.017 -10.982 1.00 94.69 186 ILE A CA 1
ATOM 1532 C C . ILE A 1 186 ? 18.038 -2.899 -10.338 1.00 94.69 186 ILE A C 1
ATOM 1534 O O . ILE A 1 186 ? 18.238 -3.339 -9.212 1.00 94.69 186 ILE A O 1
ATOM 1538 N N . LEU A 1 187 ? 16.963 -3.225 -11.061 1.00 95.88 187 LEU A N 1
ATOM 1539 C CA . LEU A 1 187 ? 15.891 -4.085 -10.560 1.00 95.88 187 LEU A CA 1
ATOM 1540 C C . LEU A 1 187 ? 16.424 -5.445 -10.091 1.00 95.88 187 LEU A C 1
ATOM 1542 O O . LEU A 1 187 ? 16.156 -5.862 -8.964 1.00 95.88 187 LEU A O 1
ATOM 1546 N N . ARG A 1 188 ? 17.232 -6.109 -10.926 1.00 95.12 188 ARG A N 1
ATOM 1547 C CA . ARG A 1 188 ? 17.860 -7.399 -10.598 1.00 95.12 188 ARG A CA 1
ATOM 1548 C C . ARG A 1 188 ? 18.736 -7.308 -9.350 1.00 95.12 188 ARG A C 1
ATOM 1550 O O . ARG A 1 188 ? 18.637 -8.168 -8.479 1.00 95.12 188 ARG A O 1
ATOM 1557 N N . ASN A 1 189 ? 19.542 -6.252 -9.231 1.00 93.25 189 ASN A N 1
ATOM 1558 C CA . ASN A 1 189 ? 20.392 -6.034 -8.061 1.00 93.25 189 ASN A CA 1
ATOM 1559 C C . ASN A 1 189 ? 19.582 -5.712 -6.797 1.00 93.25 189 ASN A C 1
ATOM 1561 O O . ASN A 1 189 ? 19.925 -6.193 -5.721 1.00 93.25 189 ASN A O 1
ATOM 1565 N N . THR A 1 190 ? 18.519 -4.913 -6.906 1.00 93.62 190 THR A N 1
ATOM 1566 C CA . THR A 1 190 ? 17.624 -4.595 -5.784 1.00 93.62 190 THR A CA 1
ATOM 1567 C C . THR A 1 190 ? 16.972 -5.861 -5.242 1.00 93.62 190 THR A C 1
ATOM 1569 O O . THR A 1 190 ? 16.969 -6.065 -4.030 1.00 93.62 190 THR A O 1
ATOM 1572 N N . ILE A 1 191 ? 16.481 -6.736 -6.124 1.00 93.50 191 ILE A N 1
ATOM 1573 C CA . ILE A 1 191 ? 15.920 -8.029 -5.719 1.00 93.50 191 ILE A CA 1
ATOM 1574 C C . ILE A 1 191 ? 17.021 -8.880 -5.083 1.00 93.50 191 ILE A C 1
ATOM 1576 O O . ILE A 1 191 ? 16.908 -9.219 -3.915 1.00 93.50 191 ILE A O 1
ATOM 1580 N N . GLY A 1 192 ? 18.133 -9.120 -5.784 1.00 90.00 192 GLY A N 1
ATOM 1581 C CA . GLY A 1 192 ? 19.203 -10.007 -5.311 1.00 90.00 192 GLY A CA 1
ATOM 1582 C C . GLY A 1 192 ? 19.882 -9.600 -3.995 1.00 90.00 192 GLY A C 1
ATOM 1583 O O . GLY A 1 192 ? 20.478 -10.454 -3.345 1.00 90.00 192 GLY A O 1
ATOM 1584 N N . ASN A 1 193 ? 19.796 -8.328 -3.590 1.00 87.69 193 ASN A N 1
ATOM 1585 C CA . ASN A 1 193 ? 20.416 -7.825 -2.359 1.00 87.69 193 ASN A CA 1
ATOM 1586 C C . ASN A 1 193 ? 19.426 -7.569 -1.212 1.00 87.69 193 ASN A C 1
ATOM 1588 O O . ASN A 1 193 ? 19.863 -7.413 -0.072 1.00 87.69 193 ASN A O 1
ATOM 1592 N N . GLY A 1 194 ? 18.125 -7.455 -1.495 1.00 82.25 194 GLY A N 1
ATOM 1593 C CA . GLY A 1 194 ? 17.137 -6.966 -0.527 1.00 82.25 194 GLY A CA 1
ATOM 1594 C C . GLY A 1 194 ? 15.887 -7.827 -0.369 1.00 82.25 194 GLY A C 1
ATOM 1595 O O . GLY A 1 194 ? 15.124 -7.589 0.574 1.00 82.25 194 GLY A O 1
ATOM 1596 N N . PHE A 1 195 ? 15.665 -8.795 -1.261 1.00 90.69 195 PHE A N 1
ATOM 1597 C CA . PHE A 1 195 ? 14.435 -9.578 -1.339 1.00 90.69 195 PHE A CA 1
ATOM 1598 C C . PHE A 1 195 ? 14.700 -11.019 -1.785 1.00 90.69 195 PHE A C 1
ATOM 1600 O O . PHE A 1 195 ? 15.582 -11.284 -2.597 1.00 90.69 195 PHE A O 1
ATOM 1607 N N . ASP A 1 196 ? 13.876 -11.955 -1.320 1.00 90.19 196 ASP A N 1
ATOM 1608 C CA . ASP A 1 196 ? 13.950 -13.344 -1.794 1.00 90.19 196 ASP A CA 1
ATOM 1609 C C . ASP A 1 196 ? 13.194 -13.527 -3.119 1.00 90.19 196 ASP A C 1
ATOM 1611 O O . ASP A 1 196 ? 13.488 -14.434 -3.899 1.00 90.19 196 ASP A O 1
ATOM 1615 N N . THR A 1 197 ? 12.194 -12.678 -3.381 1.00 95.44 197 THR A N 1
ATOM 1616 C CA . THR A 1 197 ? 11.324 -12.764 -4.564 1.00 95.44 197 THR A CA 1
ATOM 1617 C C . THR A 1 197 ? 10.913 -11.382 -5.071 1.00 95.44 197 THR A C 1
ATOM 1619 O O . THR A 1 197 ? 10.975 -10.389 -4.349 1.00 95.44 197 THR A O 1
ATOM 1622 N N . PHE A 1 198 ? 10.441 -11.310 -6.318 1.00 97.25 198 PHE A N 1
ATOM 1623 C CA . PHE A 1 198 ? 9.882 -10.079 -6.888 1.00 97.25 198 PHE A CA 1
ATOM 1624 C C . PHE A 1 198 ? 8.615 -9.616 -6.151 1.00 97.25 198 PHE A C 1
ATOM 1626 O O . PHE A 1 198 ? 8.375 -8.424 -5.992 1.00 97.25 198 PHE A O 1
ATOM 1633 N N . GLU A 1 199 ? 7.813 -10.559 -5.661 1.00 97.94 199 GLU A N 1
ATOM 1634 C CA . GLU A 1 199 ? 6.612 -10.300 -4.868 1.00 97.94 199 GLU A CA 1
ATOM 1635 C C . GLU A 1 199 ? 6.905 -9.524 -3.588 1.00 97.94 199 GLU A C 1
ATOM 1637 O O . GLU A 1 199 ? 6.091 -8.711 -3.169 1.00 97.94 199 GLU A O 1
ATOM 1642 N N . GLU A 1 200 ? 8.072 -9.727 -2.983 1.00 97.81 200 GLU A N 1
ATOM 1643 C CA . GLU A 1 200 ? 8.469 -8.963 -1.806 1.00 97.81 200 GLU A CA 1
ATOM 1644 C C . GLU A 1 200 ? 8.735 -7.486 -2.137 1.00 97.81 200 GLU A C 1
ATOM 1646 O O . GLU A 1 200 ? 8.331 -6.612 -1.370 1.00 97.81 200 GLU A O 1
ATOM 1651 N N . LEU A 1 201 ? 9.313 -7.189 -3.309 1.00 98.06 201 LEU A N 1
ATOM 1652 C CA . LEU A 1 201 ? 9.420 -5.814 -3.811 1.00 98.06 201 LEU A CA 1
ATOM 1653 C C . LEU A 1 201 ? 8.030 -5.208 -4.070 1.00 98.06 201 LEU A C 1
ATOM 1655 O O . LEU A 1 201 ? 7.801 -4.047 -3.734 1.00 98.06 201 LEU A O 1
ATOM 1659 N N . LEU A 1 202 ? 7.088 -5.984 -4.624 1.00 98.50 202 LEU A N 1
ATOM 1660 C CA . LEU A 1 202 ? 5.696 -5.535 -4.780 1.00 98.50 202 LEU A CA 1
ATOM 1661 C C . LEU A 1 202 ? 5.021 -5.279 -3.427 1.00 98.50 202 LEU A C 1
ATOM 1663 O O . LEU A 1 202 ? 4.260 -4.322 -3.303 1.00 98.50 202 LEU A O 1
ATOM 1667 N N . GLY A 1 203 ? 5.320 -6.093 -2.413 1.00 98.44 203 GLY A N 1
ATOM 1668 C CA . GLY A 1 203 ? 4.847 -5.889 -1.048 1.00 98.44 203 GLY A CA 1
ATOM 1669 C C . GLY A 1 203 ? 5.360 -4.581 -0.455 1.00 98.44 203 GLY A C 1
ATOM 1670 O O . GLY A 1 203 ? 4.580 -3.818 0.108 1.00 98.44 203 GLY A O 1
ATOM 1671 N N . GLU A 1 204 ? 6.644 -4.270 -0.638 1.00 98.38 204 GLU A N 1
ATOM 1672 C CA . GLU A 1 204 ? 7.195 -2.979 -0.218 1.00 98.38 204 GLU A CA 1
ATOM 1673 C C . GLU A 1 204 ? 6.578 -1.809 -1.000 1.00 98.38 204 GLU A C 1
ATOM 1675 O O . GLU A 1 204 ? 6.221 -0.794 -0.405 1.00 98.38 204 GLU A O 1
ATOM 1680 N N . MET A 1 205 ? 6.354 -1.970 -2.308 1.00 98.62 205 MET A N 1
ATOM 1681 C CA . MET A 1 205 ? 5.670 -0.969 -3.133 1.00 98.62 205 MET A CA 1
ATOM 1682 C C . MET A 1 205 ? 4.236 -0.693 -2.654 1.00 98.62 205 MET A C 1
ATOM 1684 O O . MET A 1 205 ? 3.812 0.461 -2.613 1.00 98.62 205 MET A O 1
A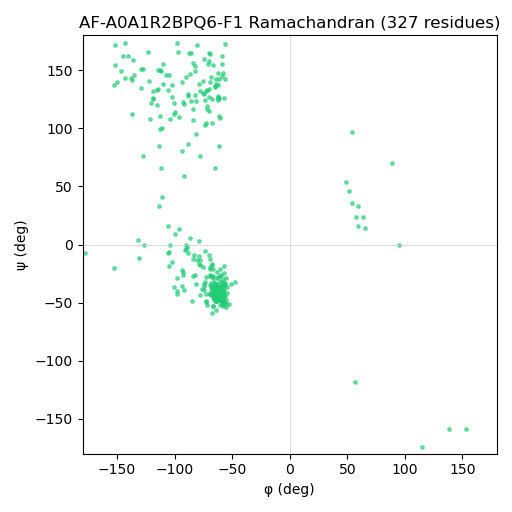TOM 1688 N N . GLN A 1 206 ? 3.476 -1.735 -2.309 1.00 98.56 206 GLN A N 1
ATOM 1689 C CA . GLN A 1 206 ? 2.110 -1.614 -1.794 1.00 98.56 206 GLN A CA 1
ATOM 1690 C C . GLN A 1 206 ? 2.076 -0.998 -0.393 1.00 98.56 206 GLN A C 1
ATOM 1692 O O . GLN A 1 206 ? 1.263 -0.109 -0.142 1.00 98.56 206 GLN A O 1
ATOM 1697 N N . PHE A 1 207 ? 2.988 -1.408 0.493 1.00 98.31 207 PHE A N 1
ATOM 1698 C CA . PHE A 1 207 ? 3.141 -0.805 1.817 1.00 98.31 207 PHE A CA 1
ATOM 1699 C C . PHE A 1 207 ? 3.425 0.696 1.703 1.00 98.31 207 PHE A C 1
ATOM 1701 O O . PHE A 1 207 ? 2.768 1.502 2.367 1.00 98.31 207 PHE A O 1
ATOM 1708 N N . ALA A 1 208 ? 4.370 1.070 0.833 1.00 98.00 208 ALA A N 1
ATOM 1709 C CA . ALA A 1 208 ? 4.726 2.459 0.586 1.00 98.00 208 ALA A CA 1
ATOM 1710 C C . ALA A 1 208 ? 3.533 3.242 0.029 1.00 98.00 208 ALA A C 1
ATOM 1712 O O . ALA A 1 208 ? 3.223 4.318 0.527 1.00 98.00 208 ALA A O 1
ATOM 1713 N N . PHE A 1 209 ? 2.799 2.670 -0.929 1.00 97.62 209 PHE A N 1
ATOM 1714 C CA . PHE A 1 209 ? 1.611 3.300 -1.501 1.00 97.62 209 PHE A CA 1
ATOM 1715 C C . PHE A 1 209 ? 0.524 3.585 -0.457 1.00 97.62 209 PHE A C 1
ATOM 1717 O O . PHE A 1 209 ? 0.015 4.699 -0.397 1.00 97.62 209 PHE A O 1
ATOM 1724 N N . VAL A 1 210 ? 0.183 2.607 0.387 1.00 97.06 210 VAL A N 1
ATOM 1725 C CA . VAL A 1 210 ? -0.834 2.767 1.441 1.00 97.06 210 VAL A CA 1
ATOM 1726 C C . VAL A 1 210 ? -0.386 3.779 2.499 1.00 97.06 210 VAL A C 1
ATOM 1728 O O . VAL A 1 210 ? -1.159 4.662 2.875 1.00 97.06 210 VAL A O 1
ATOM 1731 N N . SER A 1 211 ? 0.866 3.682 2.951 1.00 95.94 211 SER A N 1
ATOM 1732 C CA . SER A 1 211 ? 1.432 4.587 3.962 1.00 95.94 211 SER A CA 1
ATOM 1733 C C . SER A 1 211 ? 1.522 6.029 3.458 1.00 95.94 211 SER A C 1
ATOM 1735 O O . SER A 1 211 ? 1.309 6.967 4.220 1.00 95.94 211 SER A O 1
ATOM 1737 N N . PHE A 1 212 ? 1.775 6.214 2.162 1.00 94.00 212 PHE A N 1
ATOM 1738 C CA . PHE A 1 212 ? 1.677 7.503 1.484 1.00 94.00 212 PHE A CA 1
ATOM 1739 C C . PHE A 1 212 ? 0.226 7.988 1.409 1.00 94.00 212 PHE A C 1
ATOM 1741 O O . PHE A 1 212 ? -0.086 9.073 1.890 1.00 94.00 212 PHE A O 1
ATOM 1748 N N . LEU A 1 213 ? -0.653 7.201 0.788 1.00 92.81 213 LEU A N 1
ATOM 1749 C CA . LEU A 1 213 ? -1.965 7.674 0.360 1.00 92.81 213 LEU A CA 1
ATOM 1750 C C . LEU A 1 213 ? -2.920 7.888 1.538 1.00 92.81 213 LEU A C 1
ATOM 1752 O O . LEU A 1 213 ? -3.654 8.872 1.567 1.00 92.81 213 LEU A O 1
ATOM 1756 N N . ILE A 1 214 ? -2.922 6.960 2.495 1.00 93.06 214 ILE A N 1
ATOM 1757 C CA . ILE A 1 214 ? -3.816 6.996 3.660 1.00 93.06 214 ILE A CA 1
ATOM 1758 C C . ILE A 1 214 ? -3.085 7.574 4.872 1.00 93.06 214 ILE A C 1
ATOM 1760 O O . ILE A 1 214 ? -3.651 8.391 5.599 1.00 93.06 214 ILE A O 1
ATOM 1764 N N . GLY A 1 215 ? -1.830 7.163 5.077 1.00 91.75 215 GLY A N 1
ATOM 1765 C CA . GLY A 1 215 ? -1.002 7.605 6.202 1.00 91.75 215 GLY A CA 1
ATOM 1766 C C . GLY A 1 215 ? -0.369 8.989 6.034 1.00 91.75 215 GLY A C 1
ATOM 1767 O O . GLY A 1 215 ? 0.170 9.511 7.006 1.00 91.75 215 GLY A O 1
ATOM 1768 N N . GLU A 1 216 ? -0.433 9.589 4.840 1.00 91.50 216 GLU A N 1
ATOM 1769 C CA . GLU A 1 216 ? 0.162 10.900 4.527 1.00 91.50 216 GLU A CA 1
ATOM 1770 C C . GLU A 1 216 ? 1.661 10.976 4.879 1.00 91.50 216 GLU A C 1
ATOM 1772 O O . GLU A 1 216 ? 2.182 12.005 5.322 1.00 91.50 216 GLU A O 1
ATOM 1777 N N . ASN A 1 217 ? 2.374 9.859 4.698 1.00 91.25 217 ASN A N 1
ATOM 1778 C CA . ASN A 1 217 ? 3.801 9.770 4.975 1.00 91.25 217 ASN A CA 1
ATOM 1779 C C . ASN A 1 217 ? 4.642 10.100 3.714 1.00 91.25 217 ASN A C 1
ATOM 1781 O O . ASN A 1 217 ? 4.519 9.410 2.696 1.00 91.25 217 ASN A O 1
ATOM 1785 N N . PRO A 1 218 ? 5.515 11.126 3.753 1.00 90.00 218 PRO A N 1
ATOM 1786 C CA . PRO A 1 218 ? 6.253 11.605 2.581 1.00 90.00 218 PRO A CA 1
ATOM 1787 C C . PRO A 1 218 ? 7.397 10.674 2.167 1.00 90.00 218 PRO A C 1
ATOM 1789 O O . PRO A 1 218 ? 7.639 10.498 0.975 1.00 90.00 218 PRO A O 1
ATOM 1792 N N . ASP A 1 219 ? 8.065 10.018 3.117 1.00 91.62 219 ASP A N 1
ATOM 1793 C CA . ASP A 1 219 ? 9.110 9.038 2.804 1.00 91.62 219 ASP A CA 1
ATOM 1794 C C . ASP A 1 219 ? 8.524 7.841 2.053 1.00 91.62 219 ASP A C 1
ATOM 1796 O O . ASP A 1 219 ? 9.121 7.313 1.114 1.00 91.62 219 ASP A O 1
ATOM 1800 N N . SER A 1 220 ? 7.301 7.457 2.419 1.00 95.25 220 SER A N 1
ATOM 1801 C CA . SER A 1 220 ? 6.531 6.429 1.726 1.00 95.25 220 SER A CA 1
ATOM 1802 C C . SER A 1 220 ? 6.161 6.854 0.304 1.00 95.25 220 SER A C 1
ATOM 1804 O O . SER A 1 220 ? 6.191 6.023 -0.604 1.00 95.25 220 SER A O 1
ATOM 1806 N N . PHE A 1 221 ? 5.884 8.142 0.071 1.00 93.38 221 PHE A N 1
ATOM 1807 C CA . PHE A 1 221 ? 5.665 8.668 -1.279 1.00 93.38 221 PHE A CA 1
ATOM 1808 C C . PHE A 1 221 ? 6.936 8.573 -2.126 1.00 93.38 221 PHE A C 1
ATOM 1810 O O . PHE A 1 221 ? 6.895 8.057 -3.245 1.00 93.38 221 PHE A O 1
ATOM 1817 N N . GLU A 1 222 ? 8.075 9.022 -1.591 1.00 92.81 222 GLU A N 1
ATOM 1818 C CA . GLU A 1 222 ? 9.354 8.956 -2.301 1.00 92.81 222 GLU A CA 1
ATOM 1819 C C . GLU A 1 222 ? 9.769 7.507 -2.580 1.00 92.81 222 GLU A C 1
ATOM 1821 O O . GLU A 1 222 ? 10.225 7.203 -3.685 1.00 92.81 222 GLU A O 1
ATOM 1826 N N . GLN A 1 223 ? 9.550 6.585 -1.639 1.00 96.44 223 GLN A N 1
ATOM 1827 C CA . GLN A 1 223 ? 9.831 5.172 -1.874 1.00 96.44 223 GLN A CA 1
ATOM 1828 C C . GLN A 1 223 ? 8.917 4.570 -2.942 1.00 96.44 223 GLN A C 1
ATOM 1830 O O . GLN A 1 223 ? 9.408 3.911 -3.865 1.00 96.44 223 GLN A O 1
ATOM 1835 N N . TRP A 1 224 ? 7.606 4.816 -2.858 1.00 97.12 224 TRP A N 1
ATOM 1836 C CA . TRP A 1 224 ? 6.658 4.369 -3.877 1.00 97.12 224 TRP A CA 1
ATOM 1837 C C . TRP A 1 224 ? 7.068 4.879 -5.263 1.00 97.12 224 TRP A C 1
ATOM 1839 O O . TRP A 1 224 ? 7.180 4.087 -6.198 1.00 97.12 224 TRP A O 1
ATOM 1849 N N . LYS A 1 225 ? 7.392 6.172 -5.377 1.00 94.31 225 LYS A N 1
ATOM 1850 C CA . LYS A 1 225 ? 7.889 6.803 -6.604 1.00 94.31 225 LYS A CA 1
ATOM 1851 C C . LYS A 1 225 ? 9.170 6.148 -7.121 1.00 94.31 225 LYS A C 1
ATOM 1853 O O . LYS A 1 225 ? 9.261 5.877 -8.317 1.00 94.31 225 LYS A O 1
ATOM 1858 N N . ASN A 1 226 ? 10.144 5.867 -6.256 1.00 95.19 226 ASN A N 1
ATOM 1859 C CA . ASN A 1 226 ? 11.396 5.222 -6.659 1.00 95.19 226 ASN A CA 1
ATOM 1860 C C . ASN A 1 226 ? 11.154 3.829 -7.261 1.00 95.19 226 ASN A C 1
ATOM 1862 O O . ASN A 1 226 ? 11.709 3.519 -8.316 1.00 95.19 226 ASN A O 1
ATOM 1866 N N . ILE A 1 227 ? 10.308 3.006 -6.629 1.00 97.62 227 ILE A N 1
ATOM 1867 C CA . ILE A 1 227 ? 9.973 1.664 -7.134 1.00 97.62 227 ILE A CA 1
ATOM 1868 C C . ILE A 1 227 ? 9.130 1.761 -8.413 1.00 97.62 227 ILE A C 1
ATOM 1870 O O . ILE A 1 227 ? 9.385 1.046 -9.382 1.00 97.62 227 ILE A O 1
ATOM 1874 N N . PHE A 1 228 ? 8.160 2.672 -8.447 1.00 96.19 228 PHE A N 1
ATOM 1875 C CA . PHE A 1 228 ? 7.305 2.919 -9.603 1.00 96.19 228 PHE A CA 1
ATOM 1876 C C . PHE A 1 228 ? 8.119 3.302 -10.847 1.00 96.19 228 PHE A C 1
ATOM 1878 O O . PHE A 1 228 ? 7.983 2.663 -11.890 1.00 96.19 228 PHE A O 1
ATOM 1885 N N . VAL A 1 229 ? 9.015 4.287 -10.726 1.00 94.19 229 VAL A N 1
ATOM 1886 C CA . VAL A 1 229 ? 9.887 4.731 -11.826 1.00 94.19 229 VAL A CA 1
ATOM 1887 C C . VAL A 1 229 ? 10.857 3.623 -12.237 1.00 94.19 229 VAL A C 1
ATOM 1889 O O . VAL A 1 229 ? 11.069 3.423 -13.432 1.00 94.19 229 VAL A O 1
ATOM 1892 N N . LEU A 1 230 ? 11.426 2.883 -11.278 1.00 95.62 230 LEU A N 1
ATOM 1893 C CA . LEU A 1 230 ? 12.298 1.740 -11.559 1.00 95.62 230 LEU A CA 1
ATOM 1894 C C . LEU A 1 230 ? 11.595 0.723 -12.466 1.00 95.62 230 LEU A C 1
ATOM 1896 O O . LEU A 1 230 ? 12.124 0.382 -13.521 1.00 95.62 230 LEU A O 1
ATOM 1900 N N . LEU A 1 231 ? 10.402 0.269 -12.076 1.00 96.88 231 LEU A N 1
ATOM 1901 C CA . LEU A 1 231 ? 9.665 -0.766 -12.803 1.00 96.88 231 LEU A CA 1
ATOM 1902 C C . LEU A 1 231 ? 9.139 -0.275 -14.157 1.00 96.88 231 LEU A C 1
ATOM 1904 O O . LEU A 1 231 ? 9.162 -1.038 -15.119 1.00 96.88 231 LEU A O 1
ATOM 1908 N N . CYS A 1 232 ? 8.731 0.992 -14.264 1.00 95.12 232 CYS A N 1
ATOM 1909 C CA . CYS A 1 232 ? 8.263 1.561 -15.530 1.00 95.12 232 CYS A CA 1
ATOM 1910 C C . CYS A 1 232 ? 9.362 1.677 -16.602 1.00 95.12 232 CYS A C 1
ATOM 1912 O O . CYS A 1 232 ? 9.036 1.740 -17.780 1.00 95.12 232 CYS A O 1
ATOM 1914 N N . ASN A 1 233 ? 10.644 1.677 -16.218 1.00 93.12 233 ASN A N 1
ATOM 1915 C CA . ASN A 1 233 ? 11.784 1.877 -17.124 1.00 93.12 233 ASN A CA 1
ATOM 1916 C C . ASN A 1 233 ? 12.666 0.617 -17.270 1.00 93.12 233 ASN A C 1
ATOM 1918 O O . ASN A 1 233 ? 13.886 0.713 -17.393 1.00 93.12 233 ASN A O 1
ATOM 1922 N N . CYS A 1 234 ? 12.072 -0.578 -17.202 1.00 94.88 234 CYS A N 1
ATOM 1923 C CA . CYS A 1 234 ? 12.762 -1.867 -17.368 1.00 94.88 234 CYS A CA 1
ATOM 1924 C C . CYS A 1 234 ? 12.335 -2.569 -18.672 1.00 94.88 234 CYS A C 1
ATOM 1926 O O . CYS A 1 234 ? 11.703 -3.625 -18.615 1.00 94.88 234 CYS A O 1
ATOM 1928 N N . GLU A 1 235 ? 12.646 -2.005 -19.843 1.00 94.19 235 GLU A N 1
ATOM 1929 C CA . GLU A 1 235 ? 12.221 -2.569 -21.137 1.00 94.19 235 GLU A CA 1
ATOM 1930 C C . GLU A 1 235 ? 12.720 -4.009 -21.340 1.00 94.19 235 GLU A C 1
ATOM 1932 O O . GLU A 1 235 ? 11.933 -4.929 -21.584 1.00 94.19 235 GLU A O 1
ATOM 1937 N N . GLN A 1 236 ? 14.024 -4.232 -21.182 1.00 94.12 236 GLN A N 1
ATOM 1938 C CA . GLN A 1 236 ? 14.642 -5.551 -21.261 1.00 94.12 236 GLN A CA 1
ATOM 1939 C C . GLN A 1 236 ? 14.026 -6.501 -20.225 1.00 94.12 236 GLN A C 1
ATOM 1941 O O . GLN A 1 236 ? 13.725 -7.654 -20.530 1.00 94.12 236 GLN A O 1
ATOM 1946 N N . GLY A 1 237 ? 13.773 -6.010 -19.012 1.00 95.12 237 GLY A N 1
ATOM 1947 C CA . GLY A 1 237 ? 13.135 -6.756 -17.935 1.00 95.12 237 GLY A CA 1
ATOM 1948 C C . GLY A 1 237 ? 11.732 -7.237 -18.298 1.00 95.12 237 GLY A C 1
ATOM 1949 O O . GLY A 1 237 ? 11.391 -8.376 -17.986 1.00 95.12 237 GLY A O 1
ATOM 1950 N N . VAL A 1 238 ? 10.933 -6.434 -19.005 1.00 96.38 238 VAL A N 1
ATOM 1951 C CA . VAL A 1 238 ? 9.602 -6.850 -19.482 1.00 96.38 238 VAL A CA 1
ATOM 1952 C C . VAL A 1 238 ? 9.700 -8.050 -20.430 1.00 96.38 238 VAL A C 1
ATOM 1954 O O . VAL A 1 238 ? 8.862 -8.953 -20.351 1.00 96.38 238 VAL A O 1
ATOM 1957 N N . ARG A 1 239 ? 10.737 -8.089 -21.279 1.00 94.06 239 ARG A N 1
ATOM 1958 C CA . ARG A 1 239 ? 10.991 -9.147 -22.276 1.00 94.06 239 ARG A CA 1
ATOM 1959 C C . ARG A 1 239 ? 11.710 -10.373 -21.721 1.00 94.06 239 ARG A C 1
ATOM 1961 O O . ARG A 1 239 ? 11.597 -11.454 -22.282 1.00 94.06 239 ARG A O 1
ATOM 1968 N N . GLU A 1 240 ? 12.505 -10.237 -20.672 1.00 95.31 240 GLU A N 1
ATOM 1969 C CA . GLU A 1 240 ? 13.272 -11.360 -20.118 1.00 95.31 240 GLU A CA 1
ATOM 1970 C C . GLU A 1 240 ? 12.553 -11.966 -18.908 1.00 95.31 240 GLU A C 1
ATOM 1972 O O . GLU A 1 240 ? 12.425 -13.184 -18.797 1.00 95.31 240 GLU A O 1
ATOM 1977 N N . GLU A 1 241 ? 11.972 -11.119 -18.057 1.00 95.50 241 GLU A N 1
ATOM 1978 C CA . GLU A 1 241 ? 11.359 -11.473 -16.775 1.00 95.50 241 GLU A CA 1
ATOM 1979 C C . GLU A 1 241 ? 9.834 -11.309 -16.805 1.00 95.50 241 GLU A C 1
ATOM 1981 O O . GLU A 1 241 ? 9.214 -10.848 -15.844 1.00 95.50 241 GLU A O 1
ATOM 1986 N N . HIS A 1 242 ? 9.186 -11.702 -17.905 1.00 93.69 242 HIS A N 1
ATOM 1987 C CA . HIS A 1 242 ? 7.750 -11.488 -18.132 1.00 93.69 242 HIS A CA 1
ATOM 1988 C C . HIS A 1 242 ? 6.841 -11.879 -16.949 1.00 93.69 242 HIS A C 1
ATOM 1990 O O . HIS A 1 242 ? 5.779 -11.288 -16.740 1.00 93.69 242 HIS A O 1
ATOM 1996 N N . GLN A 1 243 ? 7.231 -12.901 -16.182 1.00 95.62 243 GLN A N 1
ATOM 1997 C CA . GLN A 1 243 ? 6.512 -13.353 -14.991 1.00 95.62 243 GLN A CA 1
ATOM 1998 C C . GLN A 1 243 ? 6.416 -12.271 -13.904 1.00 95.62 243 GLN A C 1
ATOM 2000 O O . GLN A 1 243 ? 5.361 -12.146 -13.279 1.00 95.62 243 GLN A O 1
ATOM 2005 N N . TRP A 1 244 ? 7.460 -11.460 -13.713 1.00 97.38 244 TRP A N 1
ATOM 2006 C CA . TRP A 1 244 ? 7.478 -10.343 -12.768 1.00 97.38 244 TRP A CA 1
ATOM 2007 C C . TRP A 1 244 ? 6.495 -9.265 -13.213 1.00 97.38 244 TRP A C 1
ATOM 2009 O O . TRP A 1 244 ? 5.557 -8.930 -12.490 1.00 97.38 244 TRP A O 1
ATOM 2019 N N . PHE A 1 245 ? 6.602 -8.821 -14.463 1.00 97.62 245 PHE A N 1
ATOM 2020 C CA . PHE A 1 245 ? 5.734 -7.774 -15.003 1.00 97.62 245 PHE A CA 1
ATOM 2021 C C . PHE A 1 245 ? 4.274 -8.210 -15.118 1.00 97.62 245 PHE A C 1
ATOM 2023 O O . PHE A 1 245 ? 3.362 -7.402 -14.945 1.00 97.62 245 PHE A O 1
ATOM 2030 N N . SER A 1 246 ? 4.022 -9.512 -15.278 1.00 96.31 246 SER A N 1
ATOM 2031 C CA . SER A 1 246 ? 2.666 -10.043 -15.200 1.00 96.31 246 SER A CA 1
ATOM 2032 C C . SER A 1 246 ? 2.034 -9.793 -13.822 1.00 96.31 246 SER A C 1
ATOM 2034 O O . SER A 1 246 ? 0.842 -9.503 -13.767 1.00 96.31 246 SER A O 1
ATOM 2036 N N . LYS A 1 247 ? 2.805 -9.850 -12.729 1.00 97.56 247 LYS A N 1
ATOM 2037 C CA . LYS A 1 247 ? 2.338 -9.570 -11.358 1.00 97.56 247 LYS A CA 1
ATOM 2038 C C . LYS A 1 247 ? 2.292 -8.073 -11.058 1.00 97.56 247 LYS A C 1
ATOM 2040 O O . LYS A 1 247 ? 1.383 -7.622 -10.372 1.00 97.56 247 LYS A O 1
ATOM 2045 N N . TYR A 1 248 ? 3.218 -7.306 -11.630 1.00 98.19 248 TYR A N 1
ATOM 2046 C CA . TYR A 1 248 ? 3.273 -5.857 -11.463 1.00 98.19 248 TYR A CA 1
ATOM 2047 C C . TYR A 1 248 ? 2.078 -5.126 -12.089 1.00 98.19 248 TYR A C 1
ATOM 2049 O O . TYR A 1 248 ? 1.488 -4.277 -11.431 1.00 98.19 248 TYR A O 1
ATOM 2057 N N . ILE A 1 249 ? 1.675 -5.458 -13.326 1.00 97.94 249 ILE A N 1
ATOM 2058 C CA . ILE A 1 249 ? 0.618 -4.701 -14.028 1.00 97.94 249 ILE A CA 1
ATOM 2059 C C . ILE A 1 249 ? -0.704 -4.635 -13.231 1.00 97.94 249 ILE A C 1
ATOM 2061 O O . ILE A 1 249 ? -1.278 -3.551 -13.154 1.00 97.94 249 ILE A O 1
ATOM 2065 N N . PRO A 1 250 ? -1.211 -5.723 -12.612 1.00 97.69 250 PRO A N 1
ATOM 2066 C CA . PRO A 1 250 ? -2.375 -5.647 -11.727 1.00 97.69 250 PRO A CA 1
ATOM 2067 C C . PRO A 1 250 ? -2.195 -4.708 -10.525 1.00 97.69 250 PRO A C 1
ATOM 2069 O O . PRO A 1 250 ? -3.117 -3.956 -10.219 1.00 97.69 250 PRO A O 1
ATOM 2072 N N . VAL A 1 251 ? -1.019 -4.714 -9.882 1.00 98.31 251 VAL A N 1
ATOM 2073 C CA . VAL A 1 251 ? -0.703 -3.803 -8.765 1.00 98.31 251 VAL A CA 1
ATOM 2074 C C . VAL A 1 251 ? -0.717 -2.356 -9.249 1.00 98.31 251 VAL A C 1
ATOM 2076 O O . VAL A 1 251 ? -1.390 -1.514 -8.659 1.00 98.31 251 VAL A O 1
ATOM 2079 N N . LEU A 1 252 ? -0.039 -2.083 -10.365 1.00 97.81 252 LEU A N 1
ATOM 2080 C CA . LEU A 1 252 ? -0.001 -0.766 -10.993 1.00 97.81 252 LEU A CA 1
ATOM 2081 C C . LEU A 1 252 ? -1.408 -0.277 -11.365 1.00 97.81 252 LEU A C 1
ATOM 2083 O O . LEU A 1 252 ? -1.761 0.861 -11.073 1.00 97.81 252 LEU A O 1
ATOM 2087 N N . TYR A 1 253 ? -2.229 -1.144 -11.960 1.00 97.50 253 TYR A N 1
ATOM 2088 C CA . TYR A 1 253 ? -3.613 -0.836 -12.318 1.00 97.50 253 TYR A CA 1
ATOM 2089 C C . TYR A 1 253 ? -4.438 -0.426 -11.091 1.00 97.50 253 TYR A C 1
ATOM 2091 O O . TYR A 1 253 ? -5.128 0.593 -11.130 1.00 97.50 253 TYR A O 1
ATOM 2099 N N . ALA A 1 254 ? -4.369 -1.205 -10.005 1.00 97.12 254 ALA A N 1
ATOM 2100 C CA . ALA A 1 254 ? -5.102 -0.915 -8.775 1.00 97.12 254 ALA A CA 1
ATOM 2101 C C . ALA A 1 254 ? -4.658 0.420 -8.161 1.00 97.12 254 ALA A C 1
ATOM 2103 O O . ALA A 1 254 ? -5.497 1.259 -7.846 1.00 97.12 254 ALA A O 1
ATOM 2104 N N . GLN A 1 255 ? -3.346 0.657 -8.077 1.00 96.12 255 GLN A N 1
ATOM 2105 C CA . GLN A 1 255 ? -2.798 1.897 -7.527 1.00 96.12 255 GLN A CA 1
ATOM 2106 C C . GLN A 1 255 ? -3.178 3.122 -8.361 1.00 96.12 255 GLN A C 1
ATOM 2108 O O . GLN A 1 255 ? -3.660 4.098 -7.798 1.00 96.12 255 GLN A O 1
ATOM 2113 N N . VAL A 1 256 ? -3.042 3.059 -9.692 1.00 94.12 256 VAL A N 1
ATOM 2114 C CA . VAL A 1 256 ? -3.435 4.152 -10.600 1.00 94.12 256 VAL A CA 1
ATOM 2115 C C . VAL A 1 256 ? -4.920 4.480 -10.459 1.00 94.12 256 VAL A C 1
ATOM 2117 O O . VAL A 1 256 ? -5.284 5.649 -10.378 1.00 94.12 256 VAL A O 1
ATOM 2120 N N . LYS A 1 257 ? -5.780 3.459 -10.376 1.00 93.94 257 LYS A N 1
ATOM 2121 C CA . LYS A 1 257 ? -7.225 3.634 -10.170 1.00 93.94 257 LYS A CA 1
ATOM 2122 C C . LYS A 1 257 ? -7.556 4.289 -8.821 1.00 93.94 257 LYS A C 1
ATOM 2124 O O . LYS A 1 257 ? -8.591 4.940 -8.705 1.00 93.94 257 LYS A O 1
ATOM 2129 N N . SER A 1 258 ? -6.712 4.088 -7.813 1.00 92.75 258 SER A N 1
ATOM 2130 C CA . SER A 1 258 ? -6.882 4.627 -6.460 1.00 92.75 258 SER A CA 1
ATOM 2131 C C . SER A 1 258 ? -6.244 6.002 -6.250 1.00 92.75 258 SER A C 1
ATOM 2133 O O . SER A 1 258 ? -6.402 6.567 -5.169 1.00 92.75 258 SER A O 1
ATOM 2135 N N . LEU A 1 259 ? -5.533 6.554 -7.240 1.00 90.75 259 LEU A N 1
ATOM 2136 C CA . LEU A 1 259 ? -4.924 7.876 -7.108 1.00 90.75 259 LEU A CA 1
ATOM 2137 C C . LEU A 1 259 ? -5.997 8.975 -6.966 1.00 90.75 259 LEU A C 1
ATOM 2139 O O . LEU A 1 259 ? -6.965 8.995 -7.732 1.00 90.75 259 LEU A O 1
ATOM 2143 N N . PRO A 1 260 ? -5.831 9.929 -6.028 1.00 87.50 260 PRO A N 1
ATOM 2144 C CA . PRO A 1 260 ? -6.705 11.090 -5.932 1.00 87.50 260 PRO A CA 1
ATOM 2145 C C . PRO A 1 260 ? -6.635 11.930 -7.204 1.00 87.50 260 PRO A C 1
ATOM 2147 O O . PRO A 1 260 ? -5.556 12.133 -7.758 1.00 87.50 260 PRO A O 1
ATOM 2150 N N . LYS A 1 261 ? -7.772 12.491 -7.628 1.00 82.25 261 LYS A N 1
ATOM 2151 C CA . LYS A 1 261 ? -7.845 13.321 -8.843 1.00 82.25 261 LYS A CA 1
ATOM 2152 C C . LYS A 1 261 ? -6.897 14.514 -8.803 1.00 82.25 261 LYS A C 1
ATOM 2154 O O . LYS A 1 261 ? -6.323 14.852 -9.830 1.00 82.25 261 LYS A O 1
ATOM 2159 N N . ASP A 1 262 ? -6.687 15.107 -7.634 1.00 79.31 262 ASP A N 1
ATOM 2160 C CA . ASP A 1 262 ? -5.772 16.240 -7.487 1.00 79.31 262 ASP A CA 1
ATOM 2161 C C . ASP A 1 262 ? -4.322 15.817 -7.764 1.00 79.31 262 ASP A C 1
ATOM 2163 O O . ASP A 1 262 ? -3.599 16.517 -8.461 1.00 79.31 262 ASP A O 1
ATOM 2167 N N . LEU A 1 263 ? -3.931 14.601 -7.361 1.00 76.88 263 LEU A N 1
ATOM 2168 C CA . LEU A 1 263 ? -2.640 14.012 -7.727 1.00 76.88 263 LEU A CA 1
ATOM 2169 C C . LEU A 1 263 ? -2.594 13.552 -9.193 1.00 76.88 263 LEU A C 1
ATOM 2171 O O . LEU A 1 263 ? -1.556 13.121 -9.662 1.00 76.88 263 LEU A O 1
ATOM 2175 N N . VAL A 1 264 ? -3.682 13.595 -9.949 1.00 74.44 264 VAL A N 1
ATOM 2176 C CA . VAL A 1 264 ? -3.670 13.265 -11.384 1.00 74.44 264 VAL A CA 1
ATOM 2177 C C . VAL A 1 264 ? -3.651 14.537 -12.230 1.00 74.44 264 VAL A C 1
ATOM 2179 O O . VAL A 1 264 ? -2.984 14.587 -13.260 1.00 74.44 264 VAL A O 1
ATOM 2182 N N . VAL A 1 265 ? -4.358 15.573 -11.779 1.00 67.56 265 VAL A N 1
ATOM 2183 C CA . VAL A 1 265 ? -4.580 16.817 -12.522 1.00 67.56 265 VAL A CA 1
ATOM 2184 C C . VAL A 1 265 ? -3.543 17.894 -12.191 1.00 67.56 265 VAL A C 1
ATOM 2186 O O . VAL A 1 265 ? -3.295 18.745 -13.042 1.00 67.56 265 VAL A O 1
ATOM 2189 N N . ASP A 1 266 ? -2.931 17.886 -11.000 1.00 65.00 266 ASP A N 1
ATOM 2190 C CA . ASP A 1 266 ? -2.007 18.948 -10.585 1.00 65.00 266 ASP A CA 1
ATOM 2191 C C . ASP A 1 266 ? -0.681 18.917 -11.385 1.00 65.00 266 ASP A C 1
ATOM 2193 O O . ASP A 1 266 ? 0.129 17.987 -11.245 1.00 65.00 266 ASP A O 1
ATOM 2197 N N . PRO A 1 267 ? -0.397 19.960 -12.193 1.00 55.06 267 PRO A N 1
ATOM 2198 C CA . PRO A 1 267 ? 0.828 20.044 -12.979 1.00 55.06 267 PRO A CA 1
ATOM 2199 C C . PRO A 1 267 ? 2.113 20.030 -12.138 1.00 55.06 267 PRO A C 1
ATOM 2201 O O . PRO A 1 267 ? 3.151 19.587 -12.631 1.00 55.06 267 PRO A O 1
ATOM 2204 N N . PHE A 1 268 ? 2.055 20.490 -10.884 1.00 54.47 268 PHE A N 1
ATOM 2205 C CA . PHE A 1 268 ? 3.204 20.677 -9.996 1.00 54.47 268 PHE A CA 1
ATOM 2206 C C . PHE A 1 268 ? 3.482 19.475 -9.080 1.00 54.47 268 PHE A C 1
ATOM 2208 O O . PHE A 1 268 ? 4.619 19.329 -8.630 1.00 54.47 268 PHE A O 1
ATOM 2215 N N . LEU A 1 269 ? 2.494 18.607 -8.818 1.00 53.47 269 LEU A N 1
ATOM 2216 C CA . LEU A 1 269 ? 2.638 17.474 -7.886 1.00 53.47 269 LEU A CA 1
ATOM 2217 C C . LEU A 1 269 ? 2.951 16.130 -8.570 1.00 53.47 269 LEU A C 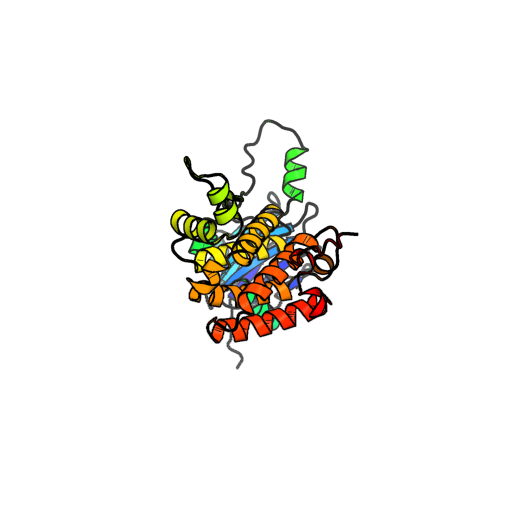1
ATOM 2219 O O . LEU A 1 269 ? 3.604 15.278 -7.967 1.00 53.47 269 LEU A O 1
ATOM 2223 N N . SER A 1 270 ? 2.512 15.912 -9.813 1.00 53.66 270 SER A N 1
ATOM 2224 C CA . SER A 1 270 ? 2.441 14.549 -10.374 1.00 53.66 270 SER A CA 1
ATOM 2225 C C . SER A 1 270 ? 2.567 14.419 -11.892 1.00 53.66 270 SER A C 1
ATOM 2227 O O . SER A 1 270 ? 2.919 13.340 -12.383 1.00 53.66 270 SER A O 1
ATOM 2229 N N . SER A 1 271 ? 2.316 15.493 -12.644 1.00 55.06 271 SER A N 1
ATOM 2230 C CA . SER A 1 271 ? 2.137 15.398 -14.098 1.00 55.06 271 SER A CA 1
ATOM 2231 C C . SER A 1 271 ? 3.404 15.052 -14.894 1.00 55.06 271 SER A C 1
ATOM 2233 O O . SER A 1 271 ? 3.286 14.535 -16.003 1.00 55.06 271 SER A O 1
ATOM 2235 N N . SER A 1 272 ? 4.612 15.264 -14.350 1.00 64.88 272 SER A N 1
ATOM 2236 C CA . SER A 1 272 ? 5.844 14.966 -15.091 1.00 64.88 272 SER A CA 1
ATOM 2237 C C . SER A 1 272 ? 6.265 13.510 -14.968 1.00 64.88 272 SER A C 1
ATOM 2239 O O . SER A 1 272 ? 6.521 12.891 -15.992 1.00 64.88 272 SER A O 1
ATOM 2241 N N . PHE A 1 273 ? 6.322 12.924 -13.765 1.00 83.25 273 PHE A N 1
ATOM 2242 C CA . PHE A 1 273 ? 6.891 11.580 -13.601 1.00 83.25 273 PHE A CA 1
ATOM 2243 C C . PHE A 1 273 ? 5.855 10.458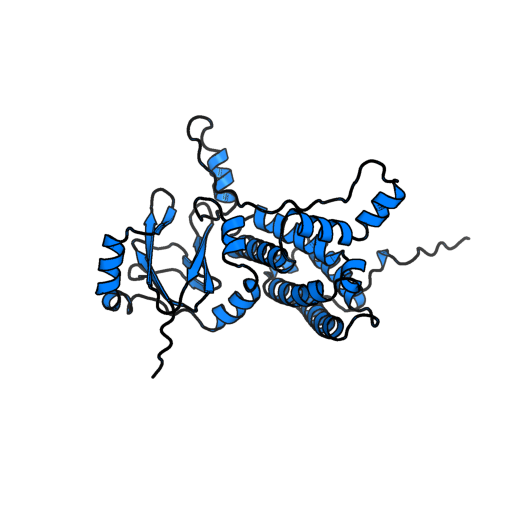 -13.700 1.00 83.25 273 PHE A C 1
ATOM 2245 O O . PHE A 1 273 ? 6.181 9.426 -14.279 1.00 83.25 273 PHE A O 1
ATOM 2252 N N . ILE A 1 274 ? 4.635 10.622 -13.161 1.00 88.44 274 ILE A N 1
ATOM 2253 C CA . ILE A 1 274 ? 3.617 9.557 -13.210 1.00 88.44 274 ILE A CA 1
ATOM 2254 C C . ILE A 1 274 ? 3.209 9.349 -14.661 1.00 88.44 274 ILE A C 1
ATOM 2256 O O . ILE A 1 274 ? 3.321 8.243 -15.183 1.00 88.44 274 ILE A O 1
ATOM 2260 N N . THR A 1 275 ? 2.826 10.433 -15.332 1.00 84.81 275 THR A N 1
ATOM 2261 C CA . THR A 1 275 ? 2.426 10.399 -16.737 1.00 84.81 275 THR A CA 1
ATOM 2262 C C . THR A 1 275 ? 3.565 9.931 -17.644 1.00 84.81 275 THR A C 1
ATOM 2264 O O . THR A 1 275 ? 3.335 9.032 -18.446 1.00 84.81 275 THR A O 1
ATOM 2267 N N . SER A 1 276 ? 4.792 10.464 -17.519 1.00 85.56 276 SER A N 1
ATOM 2268 C CA . SER A 1 276 ? 5.910 10.024 -18.380 1.00 85.56 276 SER A CA 1
ATOM 2269 C C . SER A 1 276 ? 6.297 8.563 -18.143 1.00 85.56 276 SER A C 1
ATOM 2271 O O . SER A 1 276 ? 6.494 7.824 -19.103 1.00 85.56 276 SER A O 1
ATOM 2273 N N . SER A 1 277 ? 6.317 8.104 -16.888 1.00 91.31 277 SER A N 1
ATOM 2274 C CA . SER A 1 277 ? 6.615 6.702 -16.574 1.00 91.31 277 SER A CA 1
ATOM 2275 C C . SER A 1 277 ? 5.519 5.768 -17.082 1.00 91.31 277 SER A C 1
ATOM 2277 O O . SER A 1 277 ? 5.832 4.714 -17.622 1.00 91.31 277 SER A O 1
ATOM 2279 N N . LEU A 1 278 ? 4.239 6.148 -16.962 1.00 92.38 278 LEU A N 1
ATOM 2280 C CA . LEU A 1 278 ? 3.131 5.363 -17.513 1.00 92.38 278 LEU A CA 1
ATOM 2281 C C . LEU A 1 278 ? 3.165 5.329 -19.040 1.00 92.38 278 LEU A C 1
ATOM 2283 O O . LEU A 1 278 ? 2.927 4.267 -19.603 1.00 92.38 278 LEU A O 1
ATOM 2287 N N . LYS A 1 279 ? 3.474 6.448 -19.708 1.00 89.31 279 LYS A N 1
ATOM 2288 C CA . LYS A 1 279 ? 3.648 6.498 -21.169 1.00 89.31 279 LYS A CA 1
ATOM 2289 C C . LYS A 1 279 ? 4.773 5.576 -21.624 1.00 89.31 279 LYS A C 1
ATOM 2291 O O . LYS A 1 279 ? 4.527 4.701 -22.450 1.00 89.31 279 LYS A O 1
ATOM 2296 N N . SER A 1 280 ? 5.951 5.714 -21.016 1.00 89.44 280 SER A N 1
ATOM 2297 C CA . SER A 1 280 ? 7.113 4.856 -21.274 1.00 89.44 280 SER A CA 1
ATOM 2298 C C . SER A 1 280 ? 6.766 3.378 -21.068 1.00 89.44 280 SER A C 1
ATOM 2300 O O . SER A 1 280 ? 6.903 2.562 -21.978 1.00 89.44 280 SER A O 1
ATOM 2302 N N . PHE A 1 281 ? 6.175 3.033 -19.921 1.00 94.81 281 PHE A N 1
ATOM 2303 C CA . PHE A 1 281 ? 5.814 1.652 -19.622 1.00 94.81 281 PHE A CA 1
ATOM 2304 C C . PHE A 1 281 ? 4.725 1.093 -20.547 1.00 94.81 281 PHE A C 1
ATOM 2306 O O . PHE A 1 281 ? 4.807 -0.065 -20.954 1.00 94.81 281 PHE A O 1
ATOM 2313 N N . ILE A 1 282 ? 3.714 1.895 -20.902 1.00 94.12 282 ILE A N 1
ATOM 2314 C CA . ILE A 1 282 ? 2.669 1.495 -21.853 1.00 94.12 282 ILE A CA 1
ATOM 2315 C C . ILE A 1 282 ? 3.275 1.246 -23.236 1.00 94.12 282 ILE A C 1
ATOM 2317 O O . ILE A 1 282 ? 2.940 0.233 -23.840 1.00 94.12 282 ILE A O 1
ATOM 2321 N N . SER A 1 283 ? 4.190 2.101 -23.700 1.00 91.44 283 SER A N 1
ATOM 2322 C CA . SER A 1 283 ? 4.914 1.907 -24.965 1.00 91.44 283 SER A CA 1
ATOM 2323 C C . SER A 1 283 ? 5.668 0.572 -24.984 1.00 91.44 283 SER A C 1
ATOM 2325 O O . SER A 1 283 ? 5.540 -0.206 -25.928 1.00 91.44 283 SER A O 1
ATOM 2327 N N . ILE A 1 284 ? 6.357 0.239 -23.885 1.00 92.25 284 ILE A N 1
ATOM 2328 C CA . ILE A 1 284 ? 7.075 -1.035 -23.733 1.00 92.25 284 ILE A CA 1
ATOM 2329 C C . ILE A 1 284 ? 6.122 -2.240 -23.825 1.00 92.25 284 ILE A C 1
ATOM 2331 O O . ILE A 1 284 ? 6.430 -3.226 -24.494 1.00 92.25 284 ILE A O 1
ATOM 2335 N N . ILE A 1 285 ? 4.972 -2.199 -23.140 1.00 93.50 285 ILE A N 1
ATOM 2336 C CA . ILE A 1 285 ? 4.040 -3.343 -23.079 1.00 93.50 285 ILE A CA 1
ATOM 2337 C C . ILE A 1 285 ? 3.084 -3.445 -24.283 1.00 93.50 285 ILE A C 1
ATOM 2339 O O . ILE A 1 285 ? 2.408 -4.469 -24.408 1.00 93.50 285 ILE A O 1
ATOM 2343 N N . ASP A 1 286 ? 3.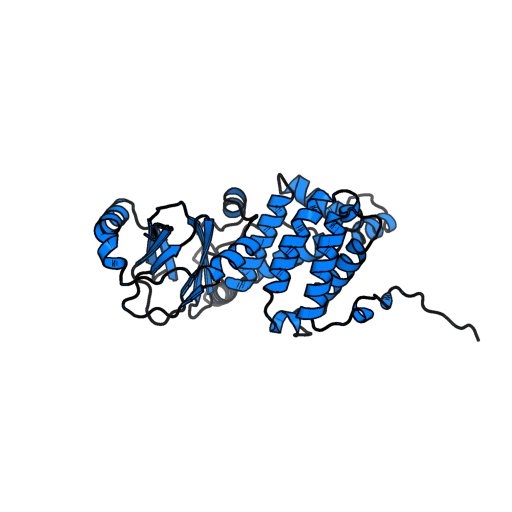034 -2.430 -25.156 1.00 89.81 286 ASP A N 1
ATOM 2344 C CA . ASP A 1 286 ? 2.290 -2.431 -26.434 1.00 89.81 286 ASP A CA 1
ATOM 2345 C C . ASP A 1 286 ? 3.044 -3.198 -27.547 1.00 89.81 286 ASP A C 1
ATOM 2347 O O . ASP A 1 286 ? 2.604 -3.298 -28.693 1.00 89.81 286 ASP A O 1
ATOM 2351 N N . ASP A 1 287 ? 4.196 -3.794 -27.225 1.00 89.75 287 ASP A N 1
ATOM 2352 C CA . ASP A 1 287 ? 4.958 -4.595 -28.174 1.00 89.75 287 ASP A CA 1
ATOM 2353 C C . ASP A 1 287 ? 4.276 -5.946 -28.473 1.00 89.75 287 ASP A C 1
ATOM 2355 O O . ASP A 1 287 ? 4.164 -6.851 -27.636 1.00 89.75 287 ASP A O 1
ATOM 2359 N N . SER A 1 288 ? 3.887 -6.111 -29.740 1.00 88.81 288 SER A N 1
ATOM 2360 C CA . SER A 1 288 ? 3.265 -7.322 -30.292 1.00 88.81 288 SER A CA 1
ATOM 2361 C C . SER A 1 288 ? 4.076 -8.621 -30.127 1.00 88.81 288 SER A C 1
ATOM 2363 O O . SER A 1 288 ? 3.504 -9.711 -30.227 1.00 88.81 288 SER A O 1
ATOM 2365 N N . SER A 1 289 ? 5.383 -8.532 -29.861 1.00 90.69 289 SER A N 1
ATOM 2366 C CA . SER A 1 289 ? 6.273 -9.669 -29.596 1.00 90.69 289 SER A CA 1
ATOM 2367 C C . SER A 1 289 ? 6.164 -10.219 -28.169 1.00 90.69 289 SER A C 1
ATOM 2369 O O . SER A 1 289 ? 6.586 -11.351 -27.919 1.00 90.69 289 SER A O 1
ATOM 2371 N N . LEU A 1 290 ? 5.574 -9.464 -27.236 1.00 92.88 290 LEU A N 1
ATOM 2372 C CA . LEU A 1 290 ? 5.379 -9.907 -25.856 1.00 92.88 290 LEU A CA 1
ATOM 2373 C C . LEU A 1 290 ? 4.348 -11.033 -25.756 1.00 92.88 290 LEU A C 1
ATOM 2375 O O . LEU A 1 290 ? 3.543 -11.278 -26.653 1.00 92.88 290 LEU A O 1
ATOM 2379 N N . ASN A 1 291 ? 4.325 -11.730 -24.621 1.00 92.38 291 ASN A N 1
ATOM 2380 C CA . ASN A 1 291 ? 3.315 -12.761 -24.407 1.00 92.38 291 ASN A CA 1
ATOM 2381 C C . ASN A 1 291 ? 1.890 -12.172 -24.292 1.00 92.38 291 ASN A C 1
ATOM 2383 O O . ASN A 1 291 ? 1.679 -11.041 -23.849 1.00 92.38 291 ASN A O 1
ATOM 2387 N N . LYS A 1 292 ? 0.884 -12.994 -24.619 1.00 92.56 292 LYS A N 1
ATOM 2388 C CA . LYS A 1 292 ? -0.535 -12.589 -24.622 1.00 92.56 292 LYS A CA 1
ATOM 2389 C C . LYS A 1 292 ? -1.030 -12.055 -23.275 1.00 92.56 292 LYS A C 1
ATOM 2391 O O . LYS A 1 292 ? -1.907 -11.198 -23.248 1.00 92.56 292 LYS A O 1
ATOM 2396 N N . THR A 1 293 ? -0.507 -12.564 -22.160 1.00 94.56 293 THR A N 1
ATOM 2397 C CA . THR A 1 293 ? -0.924 -12.129 -20.820 1.00 94.56 293 THR A CA 1
ATOM 2398 C C . THR A 1 293 ? -0.542 -10.675 -20.574 1.00 94.56 293 THR A C 1
ATOM 2400 O O . THR A 1 293 ? -1.370 -9.913 -20.074 1.00 94.56 293 THR A O 1
ATOM 2403 N N . LEU A 1 294 ? 0.686 -10.288 -20.934 1.00 94.88 294 LEU A N 1
ATOM 2404 C CA . LEU A 1 294 ? 1.153 -8.909 -20.820 1.00 94.88 294 LEU A CA 1
ATOM 2405 C C . LEU A 1 294 ? 0.374 -7.990 -21.754 1.00 94.88 294 LEU A C 1
ATOM 2407 O O . LEU A 1 294 ? -0.128 -6.986 -21.273 1.00 94.88 294 LEU A O 1
ATOM 2411 N N . GLN A 1 295 ? 0.158 -8.382 -23.012 1.00 93.88 295 GLN A N 1
ATOM 2412 C CA . GLN A 1 295 ? -0.626 -7.582 -23.963 1.00 93.88 295 GLN A CA 1
ATOM 2413 C C . GLN A 1 295 ? -2.052 -7.316 -23.450 1.00 93.88 295 GLN A C 1
ATOM 2415 O O . GLN A 1 295 ? -2.497 -6.176 -23.381 1.00 93.88 295 GLN A O 1
ATOM 2420 N N . ILE A 1 296 ? -2.766 -8.355 -22.992 1.00 95.12 296 ILE A N 1
ATOM 2421 C CA . ILE A 1 296 ? -4.140 -8.210 -22.474 1.00 95.12 296 ILE A CA 1
ATOM 2422 C C . ILE A 1 296 ? -4.183 -7.298 -21.241 1.00 95.12 296 ILE A C 1
ATOM 2424 O O . ILE A 1 296 ? -5.137 -6.538 -21.058 1.00 95.12 296 ILE A O 1
ATOM 2428 N N . ARG A 1 297 ? -3.189 -7.404 -20.353 1.00 96.00 297 ARG A N 1
ATOM 2429 C CA . ARG A 1 297 ? -3.109 -6.571 -19.147 1.00 96.00 297 ARG A CA 1
ATOM 2430 C C . ARG A 1 297 ? -2.686 -5.137 -19.480 1.00 96.00 297 ARG A C 1
ATOM 2432 O O . ARG A 1 297 ? -3.272 -4.215 -18.921 1.00 96.00 297 ARG A O 1
ATOM 2439 N N . GLY A 1 298 ? -1.752 -4.959 -20.409 1.00 95.00 298 GLY A N 1
ATOM 2440 C CA . GLY A 1 298 ? -1.284 -3.665 -20.898 1.00 95.00 298 GLY A CA 1
ATOM 2441 C C . GLY A 1 298 ? -2.392 -2.874 -21.577 1.00 95.00 298 GLY A C 1
ATOM 2442 O O . GLY A 1 298 ? -2.627 -1.729 -21.213 1.00 95.00 298 GLY A O 1
ATOM 2443 N N . GLU A 1 299 ? -3.191 -3.523 -22.422 1.00 95.25 299 GLU A N 1
ATOM 2444 C CA . GLU A 1 299 ? -4.386 -2.929 -23.032 1.00 95.25 299 GLU A CA 1
ATOM 2445 C C . GLU A 1 299 ? -5.398 -2.411 -21.999 1.00 95.25 299 GLU A C 1
ATOM 2447 O O . GLU A 1 299 ? -5.981 -1.334 -22.145 1.00 95.25 299 GLU A O 1
ATOM 2452 N N . LYS A 1 300 ? -5.615 -3.164 -20.914 1.00 96.88 300 LYS A N 1
ATOM 2453 C CA . LYS A 1 300 ? -6.490 -2.719 -19.818 1.00 96.88 300 LYS A CA 1
ATOM 2454 C C . LYS A 1 300 ? -5.898 -1.526 -19.073 1.00 96.88 300 LYS A C 1
ATOM 2456 O O . LYS A 1 300 ? -6.640 -0.598 -18.756 1.00 96.88 300 LYS A O 1
ATOM 2461 N N . LEU A 1 301 ? -4.593 -1.551 -18.803 1.00 96.31 301 LEU A N 1
ATOM 2462 C CA . LEU A 1 301 ? -3.888 -0.450 -18.152 1.00 96.31 301 LEU A CA 1
ATOM 2463 C C . LEU A 1 301 ? -3.934 0.820 -19.009 1.00 96.31 301 LEU A C 1
ATOM 2465 O O . LEU A 1 301 ? -4.320 1.865 -18.497 1.00 96.31 301 LEU A O 1
ATOM 2469 N N . LYS A 1 302 ? -3.649 0.721 -20.312 1.00 95.25 302 LYS A N 1
ATOM 2470 C CA . LYS A 1 302 ? -3.734 1.828 -21.277 1.00 95.25 302 LYS A CA 1
ATOM 2471 C C . LYS A 1 302 ? -5.107 2.493 -21.229 1.00 95.25 302 LYS A C 1
ATOM 2473 O O . LYS A 1 302 ? -5.199 3.694 -21.000 1.00 95.25 302 LYS A O 1
ATOM 2478 N N . LYS A 1 303 ? -6.187 1.710 -21.315 1.00 95.50 303 LYS A N 1
ATOM 2479 C CA . LYS A 1 303 ? -7.566 2.230 -21.228 1.00 95.50 303 LYS A CA 1
ATOM 2480 C C . LYS A 1 303 ? -7.870 2.929 -19.903 1.00 95.50 303 LYS A C 1
ATOM 2482 O O . LYS A 1 303 ? -8.576 3.934 -19.908 1.00 95.50 303 LYS A O 1
ATOM 2487 N N . LEU A 1 304 ? -7.364 2.406 -18.784 1.00 94.88 304 LEU A N 1
ATOM 2488 C CA . LEU A 1 304 ? -7.506 3.059 -17.482 1.00 94.88 304 LEU A CA 1
ATOM 2489 C C . LEU A 1 304 ? -6.777 4.406 -17.468 1.00 94.88 304 LEU A C 1
ATOM 2491 O O . LEU A 1 304 ? -7.377 5.402 -17.085 1.00 94.88 304 LEU A O 1
ATOM 2495 N N . VAL A 1 305 ? -5.519 4.444 -17.914 1.00 91.75 305 VAL A N 1
ATOM 2496 C CA . VAL A 1 305 ? -4.694 5.661 -17.903 1.00 91.75 305 VAL A CA 1
ATOM 2497 C C . VAL A 1 305 ? -5.307 6.752 -18.782 1.00 91.75 305 VAL A C 1
ATOM 2499 O O . VAL A 1 305 ? -5.505 7.862 -18.298 1.00 91.75 305 VAL A O 1
ATOM 2502 N N . LEU A 1 306 ? -5.708 6.433 -20.018 1.00 90.81 306 LEU A N 1
ATOM 2503 C CA . LEU A 1 306 ? -6.382 7.390 -20.911 1.00 90.81 306 LEU A CA 1
ATOM 2504 C C . LEU A 1 306 ? -7.619 8.017 -20.244 1.00 90.81 306 LEU A C 1
ATOM 2506 O O . LEU A 1 306 ? -7.845 9.223 -20.327 1.00 90.81 306 LEU A O 1
ATOM 2510 N N . LYS A 1 307 ? -8.402 7.194 -19.536 1.00 91.19 307 LYS A N 1
ATOM 2511 C CA . LYS A 1 307 ? -9.618 7.625 -18.845 1.00 91.19 307 LYS A CA 1
ATOM 2512 C C . LYS A 1 307 ? -9.325 8.478 -17.607 1.00 91.19 307 LYS A C 1
ATOM 2514 O O . LYS A 1 307 ? -9.924 9.538 -17.465 1.00 91.19 307 LYS A O 1
ATOM 2519 N N . GLU A 1 308 ? -8.478 8.006 -16.693 1.00 88.50 308 GLU A N 1
ATOM 2520 C CA . GLU A 1 308 ? -8.261 8.670 -15.397 1.00 88.50 308 GLU A CA 1
ATOM 2521 C C . GLU A 1 308 ? -7.444 9.961 -15.541 1.00 88.50 308 GLU A C 1
ATOM 2523 O O . GLU A 1 308 ? -7.715 10.928 -14.835 1.00 88.50 308 GLU A O 1
ATOM 2528 N N . PHE A 1 309 ? -6.514 10.017 -16.503 1.00 86.12 309 PHE A N 1
ATOM 2529 C CA . PHE A 1 309 ? -5.687 11.201 -16.769 1.00 86.12 309 PHE A CA 1
ATOM 2530 C C . PHE A 1 309 ? -6.306 12.148 -17.803 1.00 86.12 309 PHE A C 1
ATOM 2532 O O . PHE A 1 309 ? -5.764 13.224 -18.039 1.00 86.12 309 PHE A O 1
ATOM 2539 N N . ASN A 1 310 ? -7.441 11.775 -18.408 1.00 85.19 310 ASN A N 1
ATOM 2540 C CA . ASN A 1 310 ? -8.104 12.544 -19.464 1.00 85.19 310 ASN A CA 1
ATOM 2541 C C . ASN A 1 310 ? -7.141 12.926 -20.610 1.00 85.19 310 ASN A C 1
ATOM 2543 O O . ASN A 1 310 ? -7.109 14.072 -21.061 1.00 85.19 310 ASN A O 1
ATOM 2547 N N . ILE A 1 311 ? -6.349 11.950 -21.058 1.00 83.69 311 ILE A N 1
ATOM 2548 C CA . ILE A 1 311 ? -5.400 12.078 -22.170 1.00 83.69 311 ILE A CA 1
ATOM 2549 C C . ILE A 1 311 ? -5.865 11.223 -23.351 1.00 83.69 311 ILE A C 1
ATOM 2551 O O . ILE A 1 311 ? -6.528 10.197 -23.175 1.00 83.69 311 ILE A O 1
ATOM 2555 N N . SER A 1 312 ? -5.540 11.648 -24.567 1.00 84.69 312 SER A N 1
ATOM 2556 C CA . SER A 1 312 ? -5.842 10.911 -25.793 1.00 84.69 312 SER A CA 1
ATOM 2557 C C . SER A 1 312 ? -4.741 9.903 -26.134 1.00 84.69 312 SER A C 1
ATOM 2559 O O . SER A 1 312 ? -3.629 9.974 -25.619 1.00 84.69 312 SER A O 1
ATOM 2561 N N . GLU A 1 313 ? -5.028 8.962 -27.039 1.00 82.12 313 GLU A N 1
ATOM 2562 C CA . GLU A 1 313 ? -3.994 8.048 -27.550 1.00 82.12 313 GLU A CA 1
ATOM 2563 C C . GLU A 1 313 ? -2.867 8.780 -28.287 1.00 82.12 313 GLU A C 1
ATOM 2565 O O . GLU A 1 313 ? -1.737 8.306 -28.274 1.00 82.12 313 GLU A O 1
ATOM 2570 N N . LEU A 1 314 ? -3.149 9.942 -28.886 1.00 77.75 314 LEU A N 1
ATOM 2571 C CA . LEU A 1 314 ? -2.129 10.763 -29.542 1.00 77.75 314 LEU A CA 1
ATOM 2572 C C . LEU A 1 314 ? -1.144 11.337 -28.522 1.00 77.75 314 LEU A C 1
ATOM 2574 O O . LEU A 1 314 ? 0.049 11.367 -28.787 1.00 77.75 314 LEU A O 1
ATOM 2578 N N . ASP A 1 315 ? -1.623 11.701 -27.330 1.00 75.69 315 ASP A N 1
ATOM 2579 C CA . ASP A 1 315 ? -0.763 12.210 -26.259 1.00 75.69 315 ASP A CA 1
ATOM 2580 C C . ASP A 1 315 ? 0.180 11.131 -25.708 1.00 75.69 315 ASP A C 1
ATOM 2582 O O . ASP A 1 315 ? 1.138 11.455 -25.010 1.00 75.69 315 ASP A O 1
ATOM 2586 N N . MET A 1 316 ? -0.090 9.848 -25.967 1.00 75.06 316 MET A N 1
ATOM 2587 C CA . MET A 1 316 ? 0.761 8.729 -25.544 1.00 75.06 316 MET A CA 1
ATOM 2588 C C . MET A 1 316 ? 1.966 8.515 -26.462 1.00 75.06 316 MET A C 1
ATOM 2590 O O . MET A 1 316 ? 2.867 7.764 -26.095 1.00 75.06 316 MET A O 1
ATOM 2594 N N . ILE A 1 317 ? 1.970 9.138 -27.641 1.00 69.44 317 ILE A N 1
ATOM 2595 C CA . ILE A 1 317 ? 3.075 9.074 -28.592 1.00 69.44 317 ILE A CA 1
ATOM 2596 C C . ILE A 1 317 ? 4.121 10.090 -28.134 1.00 69.44 317 ILE A C 1
ATOM 2598 O O . ILE A 1 317 ? 3.807 11.262 -27.928 1.00 69.44 317 ILE A O 1
ATOM 2602 N N . ASP A 1 318 ? 5.349 9.626 -27.914 1.00 60.66 318 ASP A N 1
ATOM 2603 C CA . ASP A 1 318 ? 6.443 10.493 -27.490 1.00 60.66 318 ASP A CA 1
ATOM 2604 C C . ASP A 1 318 ? 7.042 11.215 -28.706 1.00 60.66 318 ASP A C 1
ATOM 2606 O O . ASP A 1 318 ? 7.875 10.672 -29.432 1.00 60.66 318 ASP A O 1
ATOM 2610 N N . ASP A 1 319 ? 6.574 12.438 -28.968 1.00 52.53 319 ASP A N 1
ATOM 2611 C CA . ASP A 1 319 ? 7.087 13.278 -30.058 1.00 52.53 319 ASP A CA 1
ATOM 2612 C C . ASP A 1 319 ? 8.525 13.783 -29.791 1.00 52.53 319 ASP A C 1
ATOM 2614 O O . ASP A 1 319 ? 9.175 14.279 -30.714 1.00 52.53 319 ASP A O 1
ATOM 2618 N N . GLU A 1 320 ? 9.058 13.655 -28.564 1.00 52.91 320 GLU A N 1
ATOM 2619 C CA . GLU A 1 320 ? 10.420 14.106 -28.223 1.00 52.91 320 GLU A CA 1
ATOM 2620 C C . GLU A 1 320 ? 11.525 13.173 -28.754 1.00 52.91 320 GLU A C 1
ATOM 2622 O O . GLU A 1 320 ? 12.666 13.609 -28.919 1.00 52.91 320 GLU A O 1
ATOM 2627 N N . GLU A 1 321 ? 11.201 11.918 -29.087 1.00 50.53 321 GLU A N 1
ATOM 2628 C CA . GLU A 1 321 ? 12.134 10.975 -29.726 1.00 50.53 321 GLU A CA 1
ATOM 2629 C C . GLU A 1 321 ? 12.099 11.039 -31.267 1.00 50.53 321 GLU A C 1
ATOM 2631 O O . GLU A 1 321 ? 12.858 10.340 -31.950 1.00 50.53 321 GLU A O 1
ATOM 2636 N N . ALA A 1 322 ? 11.252 11.896 -31.852 1.00 53.62 322 ALA A N 1
ATOM 2637 C CA . ALA A 1 322 ? 11.206 12.078 -33.296 1.00 53.62 322 ALA A CA 1
ATOM 2638 C C . ALA A 1 322 ? 12.478 12.797 -33.797 1.00 53.62 322 ALA A C 1
ATOM 2640 O O . ALA A 1 322 ? 12.890 13.817 -33.238 1.00 53.62 322 ALA A O 1
ATOM 2641 N N . PRO A 1 323 ? 13.122 12.318 -34.878 1.00 48.19 323 PRO A N 1
ATOM 2642 C CA . PRO A 1 323 ? 14.312 12.969 -35.404 1.00 48.19 323 PRO A CA 1
ATOM 2643 C C . PRO A 1 323 ? 13.984 14.393 -35.869 1.00 48.19 323 PRO A C 1
ATOM 2645 O O . PRO A 1 323 ? 13.135 14.597 -36.738 1.00 48.19 323 PRO A O 1
ATOM 2648 N N . SER A 1 324 ? 14.706 15.381 -35.337 1.00 62.72 324 SER A N 1
ATOM 2649 C CA . SER A 1 324 ? 14.633 16.766 -35.804 1.00 62.72 324 SER A CA 1
ATOM 2650 C C . SER A 1 324 ? 15.050 16.849 -37.273 1.00 62.72 324 SER A C 1
ATOM 2652 O O . SER A 1 324 ? 16.225 16.693 -37.613 1.00 62.72 324 SER A O 1
ATOM 2654 N N . ILE A 1 325 ? 14.087 17.107 -38.158 1.00 70.88 325 ILE A N 1
ATOM 2655 C CA . ILE A 1 325 ? 14.347 17.311 -39.584 1.00 70.88 325 ILE A CA 1
ATOM 2656 C C . ILE A 1 325 ? 14.990 18.691 -39.752 1.00 70.88 325 ILE A C 1
ATOM 2658 O O . ILE A 1 325 ? 14.313 19.717 -39.696 1.00 70.88 325 ILE A O 1
ATOM 2662 N N . VAL A 1 326 ? 16.308 18.724 -39.953 1.00 68.44 326 VAL A N 1
ATOM 2663 C CA . VAL A 1 326 ? 17.016 19.949 -40.338 1.00 68.44 326 VAL A CA 1
ATOM 2664 C C . VAL A 1 326 ? 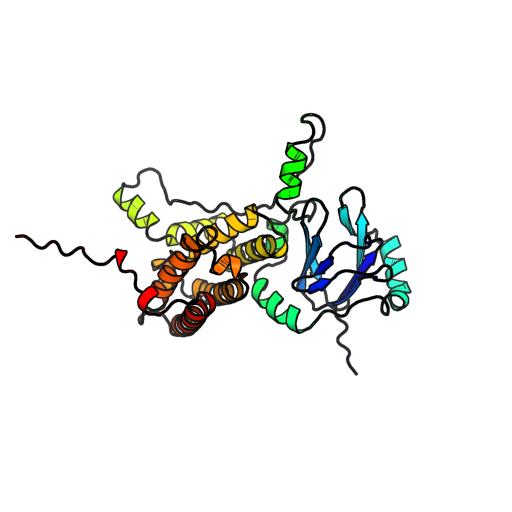16.901 20.101 -41.849 1.00 68.44 326 VAL A C 1
ATOM 2666 O O . VAL A 1 326 ? 17.535 19.366 -42.605 1.00 68.44 326 VAL A O 1
ATOM 2669 N N . TYR A 1 327 ? 16.086 21.053 -42.293 1.00 70.94 327 TYR A N 1
ATOM 2670 C CA . TYR A 1 327 ? 16.106 21.490 -43.684 1.00 70.94 327 TYR A CA 1
ATOM 2671 C C . TYR A 1 327 ? 17.390 22.291 -43.909 1.00 70.94 327 TYR A C 1
ATOM 2673 O O . TYR A 1 327 ? 17.636 23.288 -43.233 1.00 70.94 327 TYR A O 1
ATOM 2681 N N . THR A 1 328 ? 18.242 21.818 -44.814 1.00 65.75 328 THR A N 1
ATOM 2682 C CA . THR A 1 328 ? 19.387 22.587 -45.302 1.00 65.75 328 THR A CA 1
ATOM 2683 C C . THR A 1 328 ? 18.905 23.496 -46.426 1.00 65.75 328 THR A C 1
ATOM 2685 O O . THR A 1 328 ? 18.439 22.976 -47.443 1.00 65.75 328 THR A O 1
ATOM 2688 N N . ASP A 1 329 ? 18.997 24.810 -46.218 1.00 65.19 329 ASP A N 1
ATOM 2689 C CA . ASP A 1 329 ? 18.783 25.833 -47.254 1.00 65.19 329 ASP A CA 1
ATOM 2690 C C . ASP A 1 329 ? 19.822 25.757 -48.385 1.00 65.19 329 ASP A C 1
ATOM 2692 O O . ASP A 1 329 ? 21.010 25.459 -48.093 1.00 65.19 329 ASP A O 1
#

InterPro domains:
  IPR007946 A1 cistron-splicing factor, AAR2 [PTHR12689] (157-327)
  IPR033647 AAR2, N-terminal [PF20981] (7-128)
  IPR033647 AAR2, N-terminal [cd13777] (8-126)
  IPR033648 AAR2, C-terminal domain [PF05282] (159-311)
  IPR033648 AAR2, C-terminal domain [cd13778] (156-309)
  IPR038514 AAR2, C-terminal domain superfamily [G3DSA:1.25.40.550] (145-328)
  IPR038516 AAR2, N-terminal domain superfamily [G3DSA:2.60.34.20] (7-134)

Secondary structure (DSSP, 8-state):
------EEEEEESPPTT-EEEETTEEE---TT--EEEEEPSSEEEEEEEETTEEEEEEEE--TT-EEEEEEETTTTEEEEPPHHHHHHHHHTHHHHGGGEEEPPHHHHHHHHHHHTT--HHHHHHHS-TT--EE-THHHHHHHHS--SS---------PPP--SS---TT--HHHHHHHHHSTHHHHHHHHHHH-SSHHHHHHHHHHHHHHHHTT--HHHHHHHHHHHHHHHT-HHHHHH-HHHHHHHHHHHHHHHHHS-SHHHH-TTTTTTHHHHHHHHHHHHHT-TTS-HHHHHHHHHHHHHHHHHTT--TGGGS-GGGS-------